Protein AF-A0A1J5VM00-F1 (afdb_monomer)

Radius of gyration: 18.67 Å; Cα contacts (8 Å, |Δi|>4): 147; chains: 1; bounding box: 53×32×58 Å

pLDDT: mean 86.38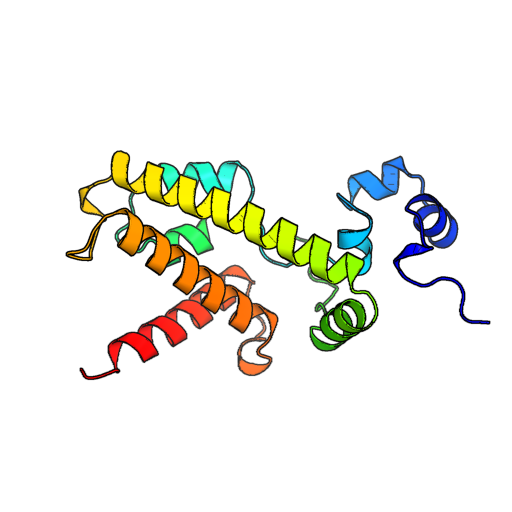, std 12.73, range [35.69, 98.69]

Solvent-accessible surface area (backbone atoms only — not comparable to full-atom values): 10510 Å² total; per-residue (Å²): 130,90,79,62,58,77,89,69,58,48,67,66,56,51,24,62,76,68,76,46,52,70,68,58,49,59,72,78,33,97,43,68,66,44,66,73,61,46,76,64,54,65,41,79,51,73,65,21,42,52,45,42,24,68,59,85,51,91,44,62,66,58,47,52,55,68,36,36,45,75,47,89,70,68,93,56,78,62,51,49,67,58,49,50,49,53,34,69,79,28,62,68,61,38,50,52,52,52,49,53,53,50,52,54,51,51,52,50,46,52,18,49,53,43,18,42,72,74,38,63,81,50,66,85,69,102,62,58,68,73,56,54,45,50,49,52,52,51,52,48,50,52,25,52,52,47,58,64,68,35,74,93,62,72,62,104,57,59,61,61,60,41,43,52,52,40,41,51,51,56,52,51,54,62,69,69,61,83,131

Mean predicted aligned error: 6.81 Å

Secondary structure (DSSP, 8-state):
-----GGG--HHHHHHHTT--HHHHHHH-S-HHHHHH---SEE--HHHHHHHHHS--S-HHHHHHHHSEE-S--S----HHHHHHHHHH-HHHHHHHHHHHHHHHHHHHHHHHHHHHH-GGG--SSS-HHHHHHHHHHHHHHHHHHHHH-GGG--SS-HHHHHHHHHHHHHHHHHH---

Sequence (179 aa):
MARDGYDDVTVEDICQGAEISRRTFFNYMDSKDEAVLGPFPLEFTSESFDRIATEQSANMLALVIDAMEESPATDGANDACRIQQLMQDNPSLANAMLARKRDTLRHLEQAVREHFKNHPGDRCLDVAEEAEVRIIVELFRTTLVLFARSPHFQEEEPPKAQARRVAAVVTKYAKELQW

Structure (mmCIF, N/CA/C/O backbone):
data_AF-A0A1J5VM00-F1
#
_entry.id   AF-A0A1J5VM00-F1
#
loop_
_atom_site.group_PDB
_atom_site.id
_atom_site.type_symbol
_atom_site.label_atom_id
_atom_site.label_alt_id
_atom_site.label_comp_id
_atom_site.label_asym_id
_atom_site.label_entity_id
_atom_site.label_seq_id
_atom_site.pdbx_PDB_ins_code
_atom_site.Cartn_x
_atom_site.Cartn_y
_atom_site.Cartn_z
_atom_site.occupancy
_atom_site.B_iso_or_equiv
_atom_site.auth_seq_id
_atom_site.auth_comp_id
_atom_site.auth_asym_id
_atom_site.auth_atom_id
_atom_site.pdbx_PDB_model_num
ATOM 1 N N . MET A 1 1 ? 10.407 -12.626 -36.820 1.00 35.69 1 MET A N 1
ATOM 2 C CA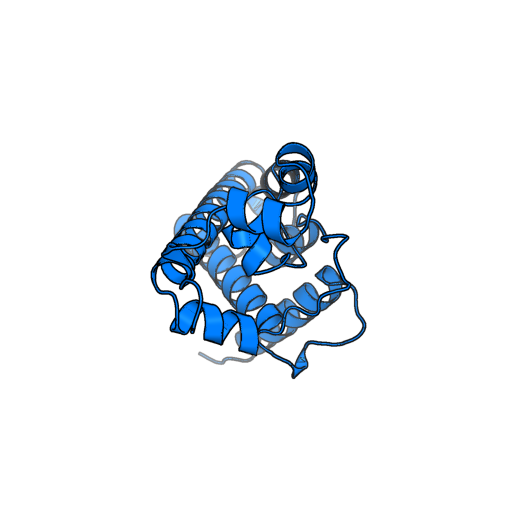 . MET A 1 1 ? 10.881 -13.632 -35.850 1.00 35.69 1 MET A CA 1
ATOM 3 C C . MET A 1 1 ? 10.694 -13.005 -34.486 1.00 35.69 1 MET A C 1
ATOM 5 O O . MET A 1 1 ? 11.317 -11.979 -34.245 1.00 35.69 1 MET A O 1
ATOM 9 N N . ALA A 1 2 ? 9.741 -13.504 -33.696 1.00 46.75 2 ALA A N 1
ATOM 10 C CA . ALA A 1 2 ? 9.524 -13.037 -32.331 1.00 46.75 2 ALA A CA 1
ATOM 11 C C . ALA A 1 2 ? 10.791 -13.373 -31.540 1.00 46.75 2 ALA A C 1
ATOM 13 O O . ALA A 1 2 ? 11.098 -14.549 -31.367 1.00 46.75 2 ALA A O 1
ATOM 14 N N . ARG A 1 3 ? 11.587 -12.353 -31.218 1.00 44.53 3 ARG A N 1
ATOM 15 C CA . ARG A 1 3 ? 12.746 -12.517 -30.350 1.00 44.53 3 ARG A CA 1
ATOM 16 C C . ARG A 1 3 ? 12.231 -12.462 -28.919 1.00 44.53 3 ARG A C 1
ATOM 18 O O . ARG A 1 3 ? 11.791 -11.405 -28.484 1.00 44.53 3 ARG A O 1
ATOM 25 N N . ASP A 1 4 ? 12.249 -13.648 -28.316 1.00 51.03 4 ASP A N 1
ATOM 26 C CA . ASP A 1 4 ? 12.479 -13.924 -26.901 1.00 51.03 4 ASP A CA 1
ATOM 27 C C . ASP A 1 4 ? 11.327 -13.521 -25.966 1.00 51.03 4 ASP A C 1
ATOM 29 O O . ASP A 1 4 ? 11.052 -12.347 -25.719 1.00 51.03 4 ASP A O 1
ATOM 33 N N . GLY A 1 5 ? 10.607 -14.533 -25.462 1.00 60.06 5 GLY A N 1
ATOM 34 C CA . GLY A 1 5 ? 9.596 -14.339 -24.419 1.00 60.06 5 GLY A CA 1
ATOM 35 C C . GLY A 1 5 ? 10.239 -13.773 -23.152 1.00 60.06 5 GLY A C 1
ATOM 36 O O . GLY A 1 5 ? 11.461 -13.788 -23.020 1.00 60.06 5 GLY A O 1
ATOM 37 N N . TYR A 1 6 ? 9.441 -13.284 -22.196 1.00 70.81 6 TYR A N 1
ATOM 38 C CA . TYR A 1 6 ? 9.976 -12.671 -20.973 1.00 70.81 6 TYR A CA 1
ATOM 39 C C . TYR A 1 6 ? 11.072 -13.517 -20.320 1.00 70.81 6 TYR A C 1
ATOM 41 O O . TYR A 1 6 ? 12.075 -12.963 -19.891 1.00 70.81 6 TYR A O 1
ATOM 49 N N . ASP A 1 7 ? 10.914 -14.839 -20.277 1.00 75.62 7 ASP A N 1
ATOM 50 C CA . ASP A 1 7 ? 11.871 -15.757 -19.652 1.00 75.62 7 ASP A CA 1
ATOM 51 C C . ASP A 1 7 ? 13.234 -15.824 -20.361 1.00 75.62 7 ASP A C 1
ATOM 53 O O . ASP A 1 7 ? 14.241 -16.083 -19.704 1.00 75.62 7 ASP A O 1
ATOM 57 N N . ASP A 1 8 ? 13.286 -15.517 -21.657 1.00 74.12 8 ASP A N 1
ATOM 58 C CA . ASP A 1 8 ? 14.492 -15.608 -22.485 1.00 74.12 8 ASP A CA 1
ATOM 59 C C . ASP A 1 8 ? 15.319 -14.307 -22.491 1.00 74.12 8 ASP A C 1
ATOM 61 O O . ASP A 1 8 ? 16.470 -14.306 -22.919 1.00 74.12 8 ASP A O 1
ATOM 65 N N . VAL A 1 9 ? 14.762 -13.196 -21.991 1.00 77.31 9 VAL A N 1
ATOM 66 C CA . VAL A 1 9 ? 15.447 -11.893 -21.919 1.00 77.31 9 VAL A CA 1
ATOM 67 C C . VAL A 1 9 ? 16.272 -11.788 -20.633 1.00 77.31 9 VAL A C 1
ATOM 69 O O . VAL A 1 9 ? 15.750 -11.982 -19.541 1.00 77.31 9 VAL A O 1
ATOM 72 N N . THR A 1 10 ? 17.544 -11.412 -20.695 1.00 84.94 10 THR A N 1
ATOM 73 C CA . THR A 1 10 ? 18.379 -11.161 -19.502 1.00 84.94 10 THR A CA 1
ATOM 74 C C . THR A 1 10 ? 18.562 -9.665 -19.216 1.00 84.94 10 THR A C 1
ATOM 76 O O . THR A 1 10 ? 18.236 -8.811 -20.041 1.00 84.94 10 THR A O 1
ATOM 79 N N . VAL A 1 11 ? 19.086 -9.311 -18.031 1.00 85.00 11 VAL A N 1
ATOM 80 C CA . VAL A 1 11 ? 19.464 -7.912 -17.728 1.00 85.00 11 VAL A CA 1
ATOM 81 C C . VAL A 1 11 ? 20.537 -7.434 -18.709 1.00 85.00 11 VAL A C 1
ATOM 83 O O . VAL A 1 11 ? 20.557 -6.271 -19.099 1.00 85.00 11 VAL A O 1
ATOM 86 N N . GLU A 1 12 ? 21.418 -8.335 -19.129 1.00 85.12 12 GLU A N 1
ATOM 87 C CA . GLU A 1 12 ? 22.460 -8.108 -20.118 1.00 85.12 12 GLU A CA 1
ATOM 88 C C . GLU A 1 12 ? 21.883 -7.777 -21.493 1.00 85.12 12 GLU A C 1
ATOM 90 O O . GLU A 1 12 ? 22.333 -6.805 -22.099 1.00 85.12 12 GLU A O 1
ATOM 95 N N . ASP A 1 13 ? 20.856 -8.504 -21.939 1.00 85.81 13 ASP A N 1
ATOM 96 C CA . ASP A 1 13 ? 20.166 -8.223 -23.205 1.00 85.81 13 ASP A CA 1
ATOM 97 C C . ASP A 1 13 ? 19.470 -6.858 -23.167 1.00 85.81 13 ASP A C 1
ATOM 99 O O . ASP A 1 13 ? 19.538 -6.095 -24.132 1.00 85.81 13 ASP A O 1
ATOM 103 N N . ILE A 1 14 ? 18.865 -6.502 -22.025 1.00 84.25 14 ILE A N 1
ATOM 104 C CA . ILE A 1 14 ? 18.265 -5.176 -21.809 1.00 84.25 14 ILE A CA 1
ATOM 105 C C . ILE A 1 14 ? 19.340 -4.085 -21.865 1.00 84.25 14 ILE A C 1
ATOM 107 O O . ILE A 1 14 ? 19.173 -3.090 -22.568 1.00 84.25 14 ILE A O 1
ATOM 111 N N . CYS A 1 15 ? 20.459 -4.271 -21.161 1.00 87.44 15 CYS A N 1
ATOM 112 C CA . CYS A 1 15 ? 21.577 -3.326 -21.165 1.00 87.44 15 CYS A CA 1
ATOM 113 C C . CYS A 1 15 ? 22.161 -3.144 -22.572 1.00 87.44 15 CYS A C 1
ATOM 115 O O . CYS A 1 15 ? 22.455 -2.018 -22.969 1.00 87.44 15 CYS A O 1
ATOM 117 N N . GLN A 1 16 ? 22.303 -4.235 -23.330 1.00 87.62 16 GLN A N 1
ATOM 118 C CA . GLN A 1 16 ? 22.794 -4.206 -24.705 1.00 87.62 16 GLN A CA 1
ATOM 119 C C . GLN A 1 16 ? 21.816 -3.484 -25.636 1.00 87.62 16 GLN A C 1
ATOM 121 O O . GLN A 1 16 ? 22.248 -2.661 -26.438 1.00 87.62 16 GLN A O 1
ATOM 126 N N . GLY A 1 17 ? 20.514 -3.761 -25.521 1.00 85.75 17 GLY A N 1
ATOM 127 C CA . GLY A 1 17 ? 19.479 -3.107 -26.321 1.00 85.75 17 GLY A CA 1
ATOM 128 C C . GLY A 1 17 ? 19.307 -1.617 -26.011 1.00 85.75 17 GLY A C 1
ATOM 129 O O . GLY A 1 17 ? 18.948 -0.853 -26.902 1.00 85.75 17 GLY A O 1
ATOM 130 N N . ALA A 1 18 ? 19.584 -1.203 -24.771 1.00 84.69 18 ALA A N 1
ATOM 131 C CA . ALA A 1 18 ? 19.504 0.187 -24.321 1.00 84.69 18 ALA A CA 1
ATOM 132 C C . ALA A 1 18 ? 20.850 0.941 -24.366 1.00 84.69 18 ALA A C 1
ATOM 134 O O . ALA A 1 18 ? 20.896 2.108 -23.987 1.00 84.69 18 ALA A O 1
ATOM 135 N N . GLU A 1 19 ? 21.937 0.291 -24.796 1.00 89.81 19 GLU A N 1
ATOM 136 C CA . GLU A 1 19 ? 23.300 0.851 -24.828 1.00 89.81 19 GLU A CA 1
ATOM 137 C C . GLU A 1 19 ? 23.776 1.432 -23.475 1.00 89.81 19 GLU A C 1
ATOM 139 O O . GLU A 1 19 ? 24.534 2.403 -23.417 1.00 89.81 19 GLU A O 1
ATOM 144 N N . ILE A 1 20 ? 23.366 0.817 -22.359 1.00 90.50 20 ILE A N 1
ATOM 145 C CA . ILE A 1 20 ? 23.756 1.222 -20.998 1.00 90.50 20 ILE A CA 1
ATOM 146 C C . ILE A 1 20 ? 24.611 0.162 -20.305 1.00 90.50 20 ILE A C 1
ATOM 148 O O . ILE A 1 20 ? 24.564 -1.028 -20.608 1.00 90.50 20 ILE A O 1
ATOM 152 N N . SER A 1 21 ? 25.398 0.586 -19.313 1.00 91.44 21 SER A N 1
ATOM 153 C CA . SER A 1 21 ? 26.130 -0.359 -18.468 1.00 91.44 21 SER A CA 1
ATOM 154 C C . SER A 1 21 ? 25.200 -1.046 -17.463 1.00 91.44 21 SER A C 1
ATOM 156 O O . SER A 1 21 ? 24.218 -0.458 -17.012 1.00 91.44 21 SER A O 1
ATOM 158 N N . ARG A 1 22 ? 25.573 -2.245 -17.000 1.00 89.88 22 ARG A N 1
ATOM 159 C CA . ARG A 1 22 ? 24.866 -2.933 -15.904 1.00 89.88 22 ARG A CA 1
ATOM 160 C C . ARG A 1 22 ? 24.815 -2.097 -14.619 1.00 89.88 22 ARG A C 1
ATOM 162 O O . ARG A 1 22 ? 23.812 -2.105 -13.918 1.00 89.88 22 ARG A O 1
ATOM 169 N N . ARG A 1 23 ? 25.884 -1.347 -14.322 1.00 89.44 23 ARG A N 1
ATOM 170 C CA . ARG A 1 23 ? 25.906 -0.400 -13.195 1.00 89.44 23 ARG A CA 1
ATOM 171 C C . ARG A 1 23 ? 24.856 0.692 -13.387 1.00 89.44 23 ARG A C 1
ATOM 173 O O . ARG A 1 23 ? 24.169 1.029 -12.439 1.00 89.44 23 ARG A O 1
ATOM 180 N N . THR A 1 24 ? 24.730 1.224 -14.601 1.00 87.88 24 THR A N 1
ATOM 181 C CA . THR A 1 24 ? 23.711 2.223 -14.940 1.00 87.88 24 THR A CA 1
ATOM 182 C C . THR A 1 24 ? 22.314 1.638 -14.781 1.00 87.88 24 THR A C 1
ATOM 184 O O . THR A 1 24 ? 21.488 2.280 -14.155 1.00 87.88 24 THR A O 1
ATOM 187 N N . PHE A 1 25 ? 22.065 0.418 -15.263 1.00 86.12 25 PHE A N 1
ATOM 188 C CA . PHE A 1 25 ? 20.780 -0.261 -15.080 1.00 86.12 25 PHE A CA 1
ATOM 189 C C . PHE A 1 25 ? 20.387 -0.344 -13.597 1.00 86.12 25 PHE A C 1
ATOM 191 O O . PHE A 1 25 ? 19.340 0.171 -13.216 1.00 86.12 25 PHE A O 1
ATOM 198 N N . PHE A 1 26 ? 21.267 -0.881 -12.745 1.00 83.88 26 PHE A N 1
ATOM 199 C CA . PHE A 1 26 ? 20.991 -1.023 -11.309 1.00 83.88 26 PHE A CA 1
ATOM 200 C C . PHE A 1 26 ? 21.000 0.290 -10.515 1.00 83.88 26 PHE A C 1
ATOM 202 O O . PHE A 1 26 ? 20.609 0.298 -9.356 1.00 83.88 26 PHE A O 1
ATOM 209 N N . ASN A 1 27 ? 21.433 1.406 -11.109 1.00 82.19 27 ASN A N 1
ATOM 210 C CA . ASN A 1 27 ? 21.257 2.717 -10.483 1.00 82.19 27 ASN A CA 1
ATOM 211 C C . ASN A 1 27 ? 19.810 3.227 -10.594 1.00 82.19 27 ASN A C 1
ATOM 213 O O . ASN A 1 27 ? 19.458 4.152 -9.869 1.00 82.19 27 ASN A O 1
ATOM 217 N N . TYR A 1 28 ? 19.015 2.688 -11.526 1.00 74.44 28 TYR A N 1
ATOM 218 C CA . TYR A 1 28 ? 17.648 3.145 -11.799 1.00 74.44 28 TYR A CA 1
ATOM 219 C C . TYR A 1 28 ? 16.584 2.066 -11.585 1.00 74.44 28 TYR A C 1
ATOM 221 O O . TYR A 1 28 ? 15.426 2.419 -11.409 1.00 74.44 28 TYR A O 1
ATOM 229 N N . MET A 1 29 ? 16.956 0.785 -11.646 1.00 77.69 29 MET A N 1
ATOM 230 C CA . MET A 1 29 ? 16.038 -0.352 -11.547 1.00 77.69 29 MET A CA 1
ATOM 231 C C . MET A 1 29 ? 16.599 -1.386 -10.568 1.00 77.69 29 MET A C 1
ATOM 233 O O . MET A 1 29 ? 17.751 -1.799 -10.710 1.00 77.69 29 MET A O 1
ATOM 237 N N . ASP A 1 30 ? 15.783 -1.890 -9.646 1.00 74.06 30 ASP A N 1
ATOM 238 C CA . ASP A 1 30 ? 16.190 -2.944 -8.709 1.00 74.06 30 ASP A CA 1
ATOM 239 C C . ASP A 1 30 ? 16.211 -4.325 -9.373 1.00 74.06 30 ASP A C 1
ATOM 241 O O . ASP A 1 30 ? 16.889 -5.252 -8.920 1.00 74.06 30 ASP A O 1
ATOM 245 N N . SER A 1 31 ? 15.445 -4.502 -10.454 1.00 81.38 31 SER A N 1
ATOM 246 C CA . SER A 1 31 ? 15.289 -5.797 -11.115 1.00 81.38 31 SER A CA 1
ATOM 247 C C . SER A 1 31 ? 14.886 -5.689 -12.585 1.00 81.38 31 SER A C 1
ATOM 249 O O . SER A 1 31 ? 14.374 -4.674 -13.055 1.00 81.38 31 SER A O 1
ATOM 251 N N . LYS A 1 32 ? 15.068 -6.796 -13.315 1.00 81.88 32 LYS A N 1
ATOM 252 C CA . LYS A 1 32 ? 14.498 -6.986 -14.655 1.00 81.88 32 LYS A CA 1
ATOM 253 C C . LYS A 1 32 ? 12.972 -6.848 -14.641 1.00 81.88 32 LYS A C 1
ATOM 255 O O . LYS A 1 32 ? 12.415 -6.202 -15.521 1.00 81.88 32 LYS A O 1
ATOM 260 N N . ASP A 1 33 ? 12.316 -7.441 -13.646 1.00 81.62 33 ASP A N 1
ATOM 261 C CA . ASP A 1 33 ? 10.865 -7.398 -13.469 1.00 81.62 33 ASP A CA 1
ATOM 262 C C . ASP A 1 33 ? 10.373 -5.948 -13.406 1.00 81.62 33 ASP A C 1
ATOM 264 O O . ASP A 1 33 ? 9.445 -5.577 -14.120 1.00 81.62 33 ASP A O 1
ATOM 268 N N . GLU A 1 34 ? 11.033 -5.111 -12.605 1.00 75.31 34 GLU A N 1
ATOM 269 C CA . GLU A 1 34 ? 10.734 -3.681 -12.501 1.00 75.31 34 GLU A CA 1
ATOM 270 C C . GLU A 1 34 ? 10.970 -2.935 -13.814 1.00 75.31 34 GLU A C 1
ATOM 272 O O . GLU A 1 34 ? 10.116 -2.158 -14.229 1.00 75.31 34 GLU A O 1
ATOM 277 N N . ALA A 1 35 ? 12.064 -3.221 -14.523 1.00 77.00 35 ALA A N 1
ATOM 278 C CA . ALA A 1 35 ? 12.319 -2.607 -15.825 1.00 77.00 35 ALA A CA 1
ATOM 279 C C . ALA A 1 35 ? 11.230 -2.942 -16.865 1.00 77.00 35 ALA A C 1
ATOM 281 O O . ALA A 1 35 ? 10.914 -2.120 -17.724 1.00 77.00 35 ALA A O 1
ATOM 282 N N . VAL A 1 36 ? 10.628 -4.135 -16.790 1.00 78.12 36 VAL A N 1
ATOM 283 C CA . VAL A 1 36 ? 9.539 -4.564 -17.688 1.00 78.12 36 VAL A CA 1
ATOM 284 C C . VAL A 1 36 ? 8.192 -3.971 -17.267 1.00 78.12 36 VAL A C 1
ATOM 286 O O . VAL A 1 36 ? 7.418 -3.486 -18.104 1.00 78.12 36 VAL A O 1
ATOM 289 N N . LEU A 1 37 ? 7.907 -4.023 -15.968 1.00 75.69 37 LEU A N 1
ATOM 290 C CA . LEU A 1 37 ? 6.643 -3.591 -15.381 1.00 75.69 37 LEU A CA 1
ATOM 291 C C . LEU A 1 37 ? 6.545 -2.076 -15.236 1.00 75.69 37 LEU A C 1
ATOM 293 O O . LEU A 1 37 ? 5.435 -1.578 -15.107 1.00 75.69 37 LEU A O 1
ATOM 297 N N . GLY A 1 38 ? 7.665 -1.362 -15.271 1.00 71.88 38 GLY A N 1
ATOM 298 C CA . GLY A 1 38 ? 7.742 0.050 -14.932 1.00 71.88 38 GLY A CA 1
ATOM 299 C C . GLY A 1 38 ? 7.600 0.304 -13.425 1.00 71.88 38 GLY A C 1
ATOM 300 O O . GLY A 1 38 ? 7.176 -0.579 -12.668 1.00 71.88 38 GLY A O 1
ATOM 301 N N . PRO A 1 39 ? 7.924 1.528 -12.981 1.00 70.75 39 PRO A N 1
ATOM 302 C CA . PRO A 1 39 ? 7.783 1.921 -11.589 1.00 70.75 39 PRO A CA 1
ATOM 303 C C . PRO A 1 39 ? 6.307 1.890 -11.174 1.00 70.75 39 PRO A C 1
ATOM 305 O O . PRO A 1 39 ? 5.398 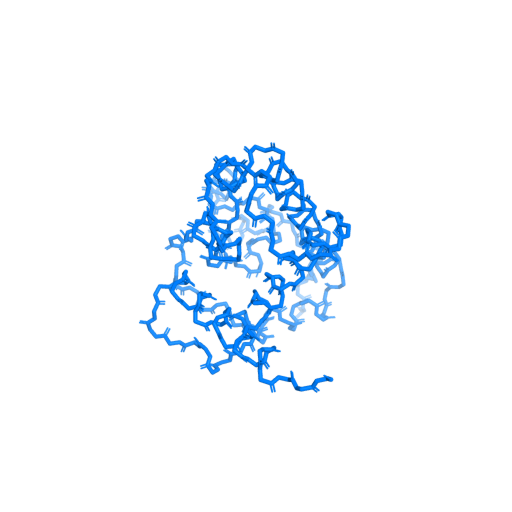2.231 -11.941 1.00 70.75 39 PRO A O 1
ATOM 308 N N . PHE A 1 40 ? 6.057 1.471 -9.936 1.00 78.69 40 PHE A N 1
ATOM 309 C CA . PHE A 1 40 ? 4.764 1.682 -9.299 1.00 78.69 40 PHE A CA 1
ATOM 310 C C . PHE A 1 40 ? 4.824 3.035 -8.569 1.00 78.69 40 PHE A C 1
ATOM 312 O O . PHE A 1 40 ? 5.819 3.309 -7.904 1.00 78.69 40 PHE A O 1
ATOM 319 N N . PRO A 1 41 ? 3.805 3.904 -8.684 1.00 82.38 41 PRO A N 1
ATOM 320 C CA . PRO A 1 41 ? 3.912 5.296 -8.239 1.00 82.38 41 PRO A CA 1
ATOM 321 C C . PRO A 1 41 ? 3.967 5.469 -6.713 1.00 82.38 41 PRO A C 1
ATOM 323 O O . PRO A 1 41 ? 4.219 6.576 -6.248 1.00 82.38 41 PRO A O 1
ATOM 326 N N . LEU A 1 42 ? 3.718 4.404 -5.943 1.00 88.38 42 LEU A N 1
ATOM 327 C CA . LEU A 1 42 ? 3.741 4.408 -4.483 1.00 88.38 42 LEU A CA 1
ATOM 328 C C . LEU A 1 42 ? 4.493 3.196 -3.943 1.00 88.38 42 LEU A C 1
ATOM 330 O O . LEU A 1 42 ? 4.069 2.068 -4.171 1.00 88.38 42 LEU A O 1
ATOM 334 N N . GLU A 1 43 ? 5.530 3.387 -3.145 1.00 89.44 43 GLU A N 1
ATOM 335 C CA . GLU A 1 43 ? 6.315 2.277 -2.601 1.00 89.44 43 GLU A CA 1
ATOM 336 C C . GLU A 1 43 ? 6.437 2.313 -1.080 1.00 89.44 43 GLU A C 1
ATOM 338 O O . GLU A 1 43 ? 6.238 3.344 -0.447 1.00 89.44 43 GLU A O 1
ATOM 343 N N . PHE A 1 44 ? 6.737 1.160 -0.482 1.00 93.19 44 PHE A N 1
ATOM 344 C CA . PHE A 1 44 ? 7.142 1.102 0.919 1.00 93.19 44 PHE A CA 1
ATOM 345 C C . PHE A 1 44 ? 8.658 1.031 0.995 1.00 93.19 44 PHE A C 1
ATOM 347 O O . PHE A 1 44 ? 9.263 0.123 0.423 1.00 93.19 44 PHE A O 1
ATOM 354 N N . THR A 1 45 ? 9.243 1.933 1.770 1.00 93.62 45 THR A N 1
ATOM 355 C CA . THR A 1 45 ? 10.638 1.860 2.196 1.00 93.62 45 THR A CA 1
ATOM 356 C C . THR A 1 45 ? 10.718 1.254 3.600 1.00 93.62 45 THR A C 1
ATOM 358 O O . THR A 1 45 ? 9.700 1.006 4.253 1.00 93.62 45 THR A O 1
ATOM 361 N N . SER A 1 46 ? 11.931 1.009 4.101 1.00 94.06 46 SER A N 1
ATOM 362 C CA . SER A 1 46 ? 12.115 0.649 5.513 1.00 94.06 46 SER A CA 1
ATOM 363 C C . SER A 1 46 ? 11.572 1.736 6.445 1.00 94.06 46 SER A C 1
ATOM 365 O O . SER A 1 46 ? 10.879 1.421 7.407 1.00 94.06 46 SER A O 1
ATOM 367 N N . GLU A 1 47 ? 11.801 3.008 6.103 1.00 96.81 47 GLU A N 1
ATOM 368 C CA . GLU A 1 47 ? 11.292 4.154 6.860 1.00 96.81 47 GLU A CA 1
ATOM 369 C C . GLU A 1 47 ? 9.759 4.193 6.853 1.00 96.81 47 GLU A C 1
ATOM 371 O O . GLU A 1 47 ? 9.153 4.469 7.886 1.00 96.81 47 GLU A O 1
ATOM 376 N N . SER A 1 48 ? 9.113 3.827 5.740 1.00 97.50 48 SER A N 1
ATOM 377 C CA . SER A 1 48 ? 7.653 3.702 5.692 1.00 97.50 48 SER A CA 1
ATOM 378 C C . SER A 1 48 ? 7.126 2.733 6.755 1.00 97.50 48 SER A C 1
ATOM 380 O O . SER A 1 48 ? 6.168 3.047 7.461 1.00 97.50 48 SER A O 1
ATOM 382 N N . PHE A 1 49 ? 7.742 1.554 6.894 1.00 98.38 49 PHE A N 1
ATOM 383 C CA . PHE A 1 49 ? 7.318 0.565 7.890 1.00 98.38 49 PHE A CA 1
ATOM 384 C C . PHE A 1 49 ? 7.618 1.010 9.323 1.00 98.38 49 PHE A C 1
ATOM 386 O O . PHE A 1 49 ? 6.776 0.809 10.201 1.00 98.38 49 PHE A O 1
ATOM 393 N N . ASP A 1 50 ? 8.764 1.650 9.553 1.00 98.31 50 ASP A N 1
ATOM 394 C CA . ASP A 1 50 ? 9.130 2.185 10.866 1.00 98.31 50 ASP A CA 1
ATOM 395 C C . ASP A 1 50 ? 8.147 3.274 11.316 1.00 98.31 50 ASP A C 1
ATOM 397 O O . ASP A 1 50 ? 7.683 3.265 12.460 1.00 98.31 50 ASP A O 1
ATOM 401 N N . ARG A 1 51 ? 7.755 4.172 10.405 1.00 98.38 51 ARG A N 1
ATOM 402 C CA . ARG A 1 51 ? 6.736 5.198 10.664 1.00 98.38 51 ARG A CA 1
ATOM 403 C C . ARG A 1 51 ? 5.390 4.576 11.015 1.00 98.38 51 ARG A C 1
ATOM 405 O O . ARG A 1 51 ? 4.802 4.942 12.028 1.00 98.38 51 ARG A O 1
ATOM 412 N N . ILE A 1 52 ? 4.938 3.576 10.254 1.00 98.69 52 ILE A N 1
ATOM 413 C CA . ILE A 1 52 ? 3.689 2.852 10.551 1.00 98.69 52 ILE A CA 1
ATOM 414 C C . ILE A 1 52 ? 3.733 2.232 11.951 1.00 98.69 52 ILE A C 1
ATOM 416 O O . ILE A 1 52 ? 2.759 2.338 12.691 1.00 98.69 52 ILE A O 1
ATOM 420 N N . ALA A 1 53 ? 4.856 1.618 12.325 1.00 98.56 53 ALA A N 1
ATOM 421 C CA . ALA A 1 53 ? 5.023 0.948 13.611 1.00 98.56 53 ALA A CA 1
ATOM 422 C C . ALA A 1 53 ? 5.093 1.901 14.819 1.00 98.56 53 ALA A C 1
ATOM 424 O O . ALA A 1 53 ? 4.858 1.465 15.947 1.00 98.56 53 ALA A O 1
ATOM 425 N N . THR A 1 54 ? 5.452 3.172 14.623 1.00 98.25 54 THR A N 1
ATOM 426 C CA . THR A 1 54 ? 5.829 4.075 15.728 1.00 98.25 54 THR A CA 1
ATOM 427 C C . THR A 1 54 ? 4.985 5.339 15.836 1.00 98.25 54 THR A C 1
ATOM 429 O O . THR A 1 54 ? 4.853 5.866 16.940 1.00 98.25 54 THR A O 1
ATOM 432 N N . GLU A 1 55 ? 4.385 5.827 14.752 1.00 98.38 55 GLU A N 1
ATOM 433 C CA . GLU A 1 55 ? 3.519 7.008 14.779 1.00 98.38 55 GLU A CA 1
ATOM 434 C C . GLU A 1 55 ? 2.124 6.640 15.298 1.00 98.38 55 GLU A C 1
ATOM 436 O O . GLU A 1 55 ? 1.520 5.679 14.829 1.00 98.38 55 GLU A O 1
ATOM 441 N N . GLN A 1 56 ? 1.599 7.418 16.248 1.00 97.12 56 GLN A N 1
ATOM 442 C CA . GLN A 1 56 ? 0.233 7.255 16.750 1.00 97.12 56 GLN A CA 1
ATOM 443 C C . GLN A 1 56 ? -0.784 7.714 15.692 1.00 97.12 56 GLN A C 1
ATOM 445 O O . GLN A 1 56 ? -0.611 8.776 15.088 1.00 97.12 56 GLN A O 1
ATOM 450 N N . SER A 1 57 ? -1.869 6.966 15.484 1.00 96.12 57 SER A N 1
ATOM 451 C CA . SER A 1 57 ? -2.922 7.333 14.537 1.00 96.12 57 SER A CA 1
ATOM 452 C C . SER A 1 57 ? -4.278 6.712 14.867 1.00 96.12 57 SER A C 1
ATOM 454 O O . SER A 1 57 ? -4.451 5.501 14.896 1.00 96.12 57 SER A O 1
ATOM 456 N N . ALA A 1 58 ? -5.312 7.554 14.920 1.00 92.00 58 ALA A N 1
ATOM 457 C CA . ALA A 1 58 ? -6.705 7.098 14.974 1.00 92.00 58 ALA A CA 1
ATOM 458 C C . ALA A 1 58 ? -7.223 6.529 13.631 1.00 92.00 58 ALA A C 1
ATOM 460 O O . ALA A 1 58 ? -8.374 6.102 13.534 1.00 92.00 58 ALA A O 1
ATOM 461 N N . ASN A 1 59 ? -6.420 6.576 12.563 1.00 95.81 59 ASN A N 1
ATOM 462 C CA . ASN A 1 59 ? -6.767 6.047 11.248 1.00 95.81 59 ASN A CA 1
ATOM 463 C C . ASN A 1 59 ? -5.561 5.335 10.631 1.00 95.81 59 ASN A C 1
ATOM 465 O O . ASN A 1 59 ? -4.747 5.937 9.924 1.00 95.81 59 ASN A O 1
ATOM 469 N N . MET A 1 60 ? -5.485 4.027 10.869 1.00 97.31 60 MET A N 1
ATOM 470 C CA . MET A 1 60 ? -4.390 3.196 10.372 1.00 97.31 60 MET A CA 1
ATOM 471 C C . MET A 1 60 ? -4.284 3.183 8.852 1.00 97.31 60 MET A C 1
ATOM 473 O O . MET A 1 60 ? -3.181 3.196 8.320 1.00 97.31 60 MET A O 1
ATOM 477 N N . LEU A 1 61 ? -5.405 3.211 8.127 1.00 96.50 61 LEU A N 1
ATOM 478 C CA . LEU A 1 61 ? -5.362 3.210 6.666 1.00 96.50 61 LEU A CA 1
ATOM 479 C C . LEU A 1 61 ? -4.755 4.510 6.116 1.00 96.50 61 LEU A C 1
ATOM 481 O O . LEU A 1 61 ? -3.983 4.461 5.162 1.00 96.50 61 LEU A O 1
ATOM 485 N N . ALA A 1 62 ? -5.069 5.655 6.732 1.00 97.00 62 ALA A N 1
ATOM 486 C CA . ALA A 1 62 ? -4.443 6.927 6.381 1.00 97.00 62 ALA A CA 1
ATOM 487 C C . ALA A 1 62 ? -2.944 6.917 6.710 1.00 97.00 62 ALA A C 1
ATOM 489 O O . ALA A 1 62 ? -2.146 7.222 5.834 1.00 97.00 62 ALA A O 1
ATOM 490 N N . LEU A 1 63 ? -2.557 6.478 7.916 1.00 98.19 63 LEU A N 1
ATOM 491 C CA . LEU A 1 63 ? -1.144 6.376 8.306 1.00 98.19 63 LEU A CA 1
ATOM 492 C C . LEU A 1 63 ? -0.338 5.527 7.312 1.00 98.19 63 LEU A C 1
ATOM 494 O O . LEU A 1 63 ? 0.727 5.940 6.864 1.00 98.19 63 LEU A O 1
ATOM 498 N N . VAL A 1 64 ? -0.873 4.368 6.920 1.00 98.19 64 VAL A N 1
ATOM 499 C CA . VAL A 1 64 ? -0.215 3.468 5.965 1.00 98.19 64 VAL A CA 1
ATOM 500 C C . VAL A 1 64 ? 0.004 4.144 4.611 1.00 98.19 64 VAL A C 1
ATOM 502 O O . VAL A 1 64 ? 1.102 4.045 4.075 1.00 98.19 64 VAL A O 1
ATOM 505 N N . ILE A 1 65 ? -0.999 4.840 4.063 1.00 96.94 65 ILE A N 1
ATOM 506 C CA . ILE A 1 65 ? -0.875 5.553 2.775 1.00 96.94 65 ILE A CA 1
ATOM 507 C C . ILE A 1 65 ? 0.127 6.711 2.881 1.00 96.94 65 ILE A C 1
ATOM 509 O O . ILE A 1 65 ? 0.914 6.946 1.965 1.00 96.94 65 ILE A O 1
ATOM 513 N N . ASP A 1 66 ? 0.115 7.426 4.001 1.00 96.75 66 ASP A N 1
ATOM 514 C CA . ASP A 1 66 ? 0.927 8.624 4.217 1.00 96.75 66 ASP A CA 1
ATOM 515 C C . ASP A 1 66 ? 2.413 8.299 4.379 1.00 96.75 66 ASP A C 1
ATOM 517 O O . ASP A 1 66 ? 3.275 9.092 3.975 1.00 96.75 66 ASP A O 1
ATOM 521 N N . ALA A 1 67 ? 2.690 7.127 4.950 1.00 97.38 67 ALA A N 1
ATOM 522 C CA . ALA A 1 67 ? 4.023 6.597 5.166 1.00 97.38 67 ALA A CA 1
ATOM 523 C C . ALA A 1 67 ? 4.682 6.033 3.897 1.00 97.38 67 ALA A C 1
ATOM 525 O O . ALA A 1 67 ? 5.904 5.918 3.879 1.00 97.38 67 ALA A O 1
ATOM 526 N N . MET A 1 68 ? 3.920 5.675 2.853 1.00 95.81 68 MET A N 1
ATOM 527 C CA . MET A 1 68 ? 4.488 5.258 1.557 1.00 95.81 68 MET A CA 1
ATOM 528 C C . MET A 1 68 ? 5.327 6.384 0.944 1.00 95.81 68 MET A C 1
ATOM 530 O O . MET A 1 68 ? 5.155 7.533 1.320 1.00 95.81 68 MET A O 1
ATOM 534 N N . GLU A 1 69 ? 6.174 6.107 -0.039 1.00 92.31 69 GLU A N 1
ATOM 535 C CA . GLU A 1 69 ? 6.907 7.126 -0.801 1.00 92.31 69 GLU A CA 1
ATOM 536 C C . GLU A 1 69 ? 6.381 7.238 -2.234 1.00 92.31 69 GLU A C 1
ATOM 538 O O . GLU A 1 69 ? 5.942 6.249 -2.821 1.00 92.31 69 GLU A O 1
ATOM 543 N N . GLU A 1 70 ? 6.368 8.459 -2.779 1.00 88.12 70 GLU A N 1
ATOM 544 C CA . GLU A 1 70 ? 5.981 8.699 -4.174 1.00 88.12 70 GLU A CA 1
ATOM 545 C C . GLU A 1 70 ? 7.195 8.515 -5.081 1.00 88.12 70 GLU A C 1
ATOM 547 O O . GLU A 1 70 ? 8.230 9.155 -4.887 1.00 88.12 70 GLU A O 1
ATOM 552 N N . SER A 1 71 ? 7.062 7.659 -6.095 1.00 76.50 71 SER A N 1
ATOM 553 C CA . SER A 1 71 ? 8.137 7.472 -7.066 1.00 76.50 71 SER A CA 1
ATOM 554 C C . SER A 1 71 ? 8.252 8.714 -7.964 1.00 76.50 71 SER A C 1
ATOM 556 O O . SER A 1 71 ? 7.246 9.141 -8.538 1.00 76.50 71 SER A O 1
ATOM 558 N N . PRO A 1 72 ? 9.458 9.285 -8.156 1.00 64.56 72 PRO A N 1
ATOM 559 C CA . PRO A 1 72 ? 9.664 10.445 -9.028 1.00 64.56 72 PRO A CA 1
ATOM 560 C C . PRO A 1 72 ? 9.488 10.115 -10.519 1.00 64.56 72 PRO A C 1
ATOM 562 O O . PRO A 1 72 ? 9.465 11.016 -11.355 1.00 64.56 72 PRO A O 1
ATOM 565 N N . ALA A 1 73 ? 9.387 8.832 -10.874 1.00 58.06 73 ALA A N 1
ATOM 566 C CA . ALA A 1 73 ? 9.223 8.376 -12.243 1.00 58.06 73 ALA A CA 1
ATOM 567 C C . ALA A 1 73 ? 7.737 8.390 -12.649 1.00 58.06 73 ALA A C 1
ATOM 569 O O . ALA A 1 73 ? 7.071 7.358 -12.696 1.00 58.06 73 ALA A O 1
ATOM 570 N N . THR A 1 74 ? 7.211 9.582 -12.934 1.00 51.16 74 THR A N 1
ATOM 571 C CA . THR A 1 74 ? 5.803 9.805 -13.309 1.00 51.16 74 THR A CA 1
ATOM 572 C C . THR A 1 74 ? 5.541 9.829 -14.820 1.00 51.16 74 THR A C 1
ATOM 574 O O . THR A 1 74 ? 4.383 9.842 -15.228 1.00 51.16 74 THR A O 1
ATOM 577 N N . ASP A 1 75 ? 6.574 9.754 -15.668 1.00 47.06 75 ASP A N 1
ATOM 578 C CA . ASP A 1 75 ? 6.423 9.873 -17.134 1.00 47.06 75 ASP A CA 1
ATOM 579 C C . ASP A 1 75 ? 5.916 8.605 -17.843 1.00 47.06 75 ASP A C 1
ATOM 581 O O . ASP A 1 75 ? 5.691 8.595 -19.053 1.00 47.06 75 ASP A O 1
ATOM 585 N N . GLY A 1 76 ? 5.680 7.527 -17.104 1.00 49.78 76 GLY A N 1
ATOM 586 C CA . GLY A 1 76 ? 5.031 6.335 -17.625 1.00 49.78 76 GLY A CA 1
ATOM 587 C C . GLY A 1 76 ? 3.758 6.088 -16.852 1.00 49.78 76 GLY A C 1
ATOM 588 O O . GLY A 1 76 ? 3.794 5.347 -15.873 1.00 49.78 76 GLY A O 1
ATOM 589 N N . ALA A 1 77 ? 2.633 6.665 -17.290 1.00 50.66 77 ALA A N 1
ATOM 590 C CA . ALA A 1 77 ? 1.328 6.129 -16.925 1.00 50.66 77 ALA A CA 1
ATOM 591 C C . ALA A 1 77 ? 1.381 4.642 -17.262 1.00 50.66 77 ALA A C 1
ATOM 593 O O . ALA A 1 77 ? 1.429 4.246 -18.429 1.00 50.66 77 ALA A O 1
ATOM 594 N N . ASN A 1 78 ? 1.529 3.835 -16.221 1.00 57.41 78 ASN A N 1
ATOM 595 C CA . ASN A 1 78 ? 1.773 2.428 -16.369 1.00 57.41 78 ASN A CA 1
ATOM 596 C C . ASN A 1 78 ? 0.466 1.879 -16.925 1.00 57.41 78 ASN A C 1
ATOM 598 O O . ASN A 1 78 ? -0.518 1.803 -16.190 1.00 57.41 78 ASN A O 1
ATOM 602 N N . ASP A 1 79 ? 0.408 1.654 -18.241 1.00 68.25 79 ASP A N 1
ATOM 603 C CA . ASP A 1 79 ? -0.820 1.223 -18.893 1.00 68.25 79 ASP A CA 1
ATOM 604 C C . ASP A 1 79 ? -1.208 -0.103 -18.242 1.00 68.25 79 ASP A C 1
ATOM 606 O O . ASP A 1 79 ? -0.596 -1.149 -18.477 1.00 68.25 79 ASP A O 1
ATOM 610 N N . ALA A 1 80 ? -2.182 -0.037 -17.336 1.00 69.81 80 ALA A N 1
ATOM 611 C CA . ALA A 1 80 ? -2.590 -1.171 -16.532 1.00 69.81 80 ALA A CA 1
ATOM 612 C C . ALA A 1 80 ? -3.065 -2.314 -17.439 1.00 69.81 80 ALA A C 1
ATOM 614 O O . ALA A 1 80 ? -2.920 -3.481 -17.070 1.00 69.81 80 ALA A O 1
ATOM 615 N N . CYS A 1 81 ? -3.557 -1.986 -18.643 1.00 72.62 81 CYS A N 1
ATOM 616 C CA . CYS A 1 81 ? -3.882 -2.953 -19.679 1.00 72.62 81 CYS A CA 1
ATOM 617 C C . CYS A 1 81 ? -2.618 -3.643 -20.210 1.00 72.62 81 CYS A C 1
ATOM 619 O O . CYS A 1 81 ? -2.563 -4.873 -20.211 1.00 72.62 81 CYS A O 1
ATOM 621 N N . ARG A 1 82 ? -1.571 -2.881 -20.555 1.00 80.38 82 ARG A N 1
ATOM 622 C CA . ARG A 1 82 ? -0.263 -3.417 -20.976 1.00 80.38 82 ARG A CA 1
ATOM 623 C C . ARG A 1 82 ? 0.355 -4.323 -19.911 1.00 80.38 82 ARG A C 1
ATOM 625 O O . ARG A 1 82 ? 0.775 -5.431 -20.226 1.00 80.38 82 ARG A O 1
ATOM 632 N N . ILE A 1 83 ? 0.395 -3.888 -18.648 1.00 79.81 83 ILE A N 1
ATOM 633 C CA . ILE A 1 83 ? 0.935 -4.706 -17.545 1.00 79.81 83 ILE A CA 1
ATOM 634 C C . ILE A 1 83 ? 0.116 -5.985 -17.374 1.00 79.81 83 ILE A C 1
ATOM 636 O O . ILE A 1 83 ? 0.675 -7.063 -17.182 1.00 79.81 83 ILE A O 1
ATOM 640 N N . GLN A 1 84 ? -1.213 -5.882 -17.445 1.00 79.19 84 GLN A N 1
ATOM 641 C CA . GLN A 1 84 ? -2.082 -7.045 -17.336 1.00 79.19 84 GLN A CA 1
ATOM 642 C C . 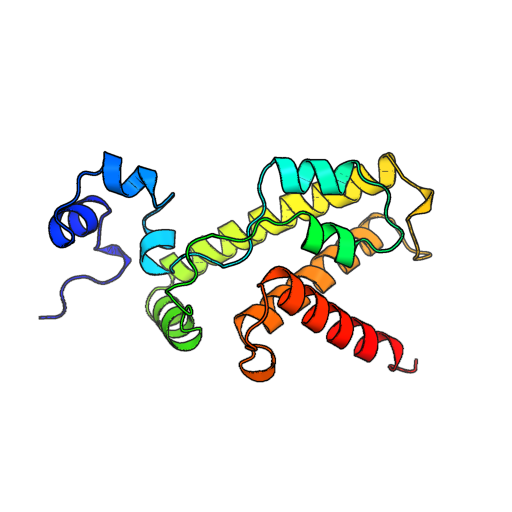GLN A 1 84 ? -1.832 -8.044 -18.471 1.00 79.19 84 GLN A C 1
ATOM 644 O O . GLN A 1 84 ? -1.758 -9.238 -18.193 1.00 79.19 84 GLN A O 1
ATOM 649 N N . GLN A 1 85 ? -1.666 -7.575 -19.710 1.00 83.00 85 GLN A N 1
ATOM 650 C CA . GLN A 1 85 ? -1.318 -8.421 -20.855 1.00 83.00 85 GLN A CA 1
ATOM 651 C C . GLN A 1 85 ? 0.047 -9.088 -20.658 1.00 83.00 85 GLN A C 1
ATOM 653 O O . GLN A 1 85 ? 0.145 -10.306 -20.744 1.00 83.00 85 GLN A O 1
ATOM 658 N N . LEU A 1 86 ? 1.073 -8.328 -20.254 1.00 83.56 86 LEU A N 1
ATOM 659 C CA . LEU A 1 86 ? 2.400 -8.878 -19.950 1.00 83.56 86 LEU A CA 1
ATOM 660 C C . LEU A 1 86 ? 2.343 -9.984 -18.891 1.00 83.56 86 LEU A C 1
ATOM 662 O O . LEU A 1 86 ? 3.002 -11.008 -19.041 1.00 83.56 86 LEU A O 1
ATOM 666 N N . MET A 1 87 ? 1.545 -9.810 -17.837 1.00 85.19 87 MET A N 1
ATOM 667 C CA . MET A 1 87 ? 1.356 -10.840 -16.812 1.00 85.19 87 MET A CA 1
ATOM 668 C C . MET A 1 87 ? 0.569 -12.057 -17.321 1.00 85.19 87 MET A C 1
ATOM 670 O O . MET A 1 87 ? 0.813 -13.166 -16.852 1.00 85.19 87 MET A O 1
ATOM 674 N N . GLN A 1 88 ? -0.389 -11.869 -18.233 1.00 85.12 88 GLN A N 1
ATOM 675 C CA . GLN A 1 88 ? -1.151 -12.969 -18.835 1.00 85.12 88 GLN A CA 1
ATOM 676 C C . GLN A 1 88 ? -0.275 -13.815 -19.761 1.00 85.12 88 GLN A C 1
ATOM 678 O O . GLN A 1 88 ? -0.342 -15.042 -19.707 1.00 85.12 88 GLN A O 1
ATOM 683 N N . ASP A 1 89 ? 0.576 -13.160 -20.547 1.00 86.88 89 ASP A N 1
ATOM 684 C CA . ASP A 1 89 ? 1.456 -13.817 -21.510 1.00 86.88 89 ASP A CA 1
ATOM 685 C C . ASP A 1 89 ? 2.688 -14.453 -20.842 1.00 86.88 89 ASP A C 1
ATOM 687 O O . ASP A 1 89 ? 3.290 -15.365 -21.405 1.00 86.88 89 ASP A O 1
ATOM 691 N N . ASN A 1 90 ? 3.057 -14.013 -19.628 1.00 86.56 90 ASN A N 1
ATOM 692 C CA . ASN A 1 90 ? 4.270 -14.447 -18.926 1.00 86.56 90 ASN A CA 1
ATOM 693 C C . ASN A 1 90 ? 3.968 -14.871 -17.466 1.00 86.56 90 ASN A C 1
ATOM 695 O O . ASN A 1 90 ? 4.059 -14.058 -16.537 1.00 86.56 90 ASN A O 1
ATOM 699 N N . PRO A 1 91 ? 3.632 -16.156 -17.216 1.00 87.38 91 PRO A N 1
ATOM 700 C CA . PRO A 1 91 ? 3.256 -16.648 -15.885 1.00 87.38 91 PRO A CA 1
ATOM 701 C C . PRO A 1 91 ? 4.346 -16.512 -14.810 1.00 87.38 91 PRO A C 1
ATOM 703 O O . PRO A 1 91 ? 4.035 -16.334 -13.631 1.00 87.38 91 PRO A O 1
ATOM 706 N N . SER A 1 92 ? 5.621 -16.594 -15.190 1.00 85.69 92 SER A N 1
ATOM 707 C CA . SER A 1 92 ? 6.769 -16.402 -14.294 1.00 85.69 92 SER A CA 1
ATOM 708 C C . SER A 1 92 ? 6.798 -14.987 -13.707 1.00 85.69 92 SER A C 1
ATOM 710 O O . SER A 1 92 ? 6.865 -14.836 -12.486 1.00 85.69 92 SER A O 1
ATOM 712 N N . LEU A 1 93 ? 6.634 -13.965 -14.553 1.00 85.56 93 LEU A N 1
ATOM 713 C CA . LEU A 1 93 ? 6.503 -12.561 -14.160 1.00 85.56 93 LEU A CA 1
ATOM 714 C C . LEU A 1 93 ? 5.301 -12.355 -13.228 1.00 85.56 93 LEU A C 1
ATOM 716 O O . LEU A 1 93 ? 5.402 -11.684 -12.198 1.00 85.56 93 LEU A O 1
ATOM 720 N N . ALA A 1 94 ? 4.159 -12.972 -13.548 1.00 86.88 94 ALA A N 1
ATOM 721 C CA . ALA A 1 94 ? 2.978 -12.899 -12.695 1.00 86.88 94 ALA A CA 1
ATOM 722 C C . ALA A 1 94 ? 3.230 -13.497 -11.299 1.00 86.88 94 ALA A C 1
ATOM 724 O O . ALA A 1 94 ? 2.855 -12.895 -10.289 1.00 86.88 94 ALA A O 1
ATOM 725 N N . ASN A 1 95 ? 3.901 -14.649 -11.228 1.00 86.38 95 ASN A N 1
ATOM 726 C CA . ASN A 1 95 ? 4.257 -15.305 -9.971 1.00 86.38 95 ASN A CA 1
ATOM 727 C C . ASN A 1 95 ? 5.255 -14.483 -9.146 1.00 86.38 95 ASN A C 1
ATOM 729 O O . ASN A 1 95 ? 5.058 -14.340 -7.937 1.00 86.38 95 ASN A O 1
ATOM 733 N N . ALA A 1 96 ? 6.277 -13.907 -9.782 1.00 85.31 96 ALA A N 1
ATOM 734 C CA . ALA A 1 96 ? 7.247 -13.037 -9.122 1.00 85.31 96 ALA A CA 1
ATOM 735 C C . ALA A 1 96 ? 6.570 -11.794 -8.521 1.00 85.31 96 ALA A C 1
ATOM 737 O O . ALA A 1 96 ? 6.752 -11.482 -7.343 1.00 85.31 96 ALA A O 1
ATOM 738 N N . MET A 1 97 ? 5.670 -11.155 -9.274 1.00 85.00 97 MET A N 1
ATOM 739 C CA . MET A 1 97 ? 4.863 -10.036 -8.783 1.00 85.00 97 MET A CA 1
ATOM 740 C C . MET A 1 97 ? 3.957 -10.436 -7.606 1.00 85.00 97 MET A C 1
ATOM 742 O O . MET A 1 97 ? 3.824 -9.692 -6.631 1.00 85.00 97 MET A O 1
ATOM 746 N N . LEU A 1 98 ? 3.313 -11.606 -7.670 1.00 87.69 98 LEU A N 1
ATOM 747 C CA . LEU A 1 98 ? 2.492 -12.118 -6.568 1.00 87.69 98 LEU A CA 1
ATOM 748 C C . LEU A 1 98 ? 3.323 -12.403 -5.312 1.00 87.69 98 LEU A C 1
ATOM 750 O O . LEU A 1 98 ? 2.838 -12.158 -4.206 1.00 87.69 98 LEU A O 1
ATOM 754 N N . ALA A 1 99 ? 4.547 -12.910 -5.468 1.00 88.44 99 ALA A N 1
ATOM 755 C CA . ALA A 1 99 ? 5.480 -13.109 -4.366 1.00 88.44 99 ALA A CA 1
ATOM 756 C C . ALA A 1 99 ? 5.884 -11.763 -3.745 1.00 88.44 99 ALA A C 1
ATOM 758 O O . ALA A 1 99 ? 5.653 -11.566 -2.554 1.00 88.44 99 ALA A O 1
ATOM 759 N N . ARG A 1 100 ? 6.331 -10.791 -4.554 1.00 87.44 100 ARG A N 1
ATOM 760 C CA . ARG A 1 100 ? 6.691 -9.439 -4.085 1.00 87.44 100 ARG A CA 1
ATOM 761 C C . ARG A 1 100 ? 5.545 -8.780 -3.315 1.00 87.44 100 ARG A C 1
ATOM 763 O O . ARG A 1 100 ? 5.741 -8.312 -2.199 1.00 87.44 100 ARG A O 1
ATOM 770 N N . LYS A 1 101 ? 4.320 -8.817 -3.855 1.00 88.56 101 LYS A N 1
ATOM 771 C CA . LYS A 1 101 ? 3.125 -8.280 -3.177 1.00 88.56 101 LYS A CA 1
ATOM 772 C C . LYS A 1 101 ? 2.862 -8.955 -1.835 1.00 88.56 101 LYS A C 1
ATOM 774 O O . LYS A 1 101 ? 2.538 -8.278 -0.864 1.00 88.56 101 LYS A O 1
ATOM 779 N N . ARG A 1 102 ? 2.982 -10.282 -1.772 1.00 91.75 102 ARG A N 1
ATOM 780 C CA . ARG A 1 102 ? 2.795 -11.040 -0.529 1.00 91.75 102 ARG A CA 1
ATOM 781 C C . ARG A 1 102 ? 3.827 -10.644 0.517 1.00 91.75 102 ARG A C 1
ATOM 783 O O . ARG A 1 102 ? 3.481 -10.519 1.685 1.00 91.75 102 ARG A O 1
ATOM 790 N N . ASP A 1 103 ? 5.065 -10.436 0.098 1.00 93.00 103 ASP A N 1
ATOM 791 C CA . ASP A 1 103 ? 6.163 -10.059 0.980 1.00 93.00 103 ASP A CA 1
ATOM 792 C C . ASP A 1 103 ? 5.949 -8.651 1.538 1.00 93.00 103 ASP A C 1
ATOM 794 O O . ASP A 1 103 ? 6.021 -8.462 2.750 1.00 93.00 103 ASP A O 1
ATOM 798 N N . THR A 1 104 ? 5.562 -7.691 0.696 1.00 93.69 104 THR A N 1
ATOM 799 C CA . THR A 1 104 ? 5.169 -6.344 1.134 1.00 93.69 104 THR A CA 1
ATOM 800 C C . THR A 1 104 ? 4.008 -6.376 2.130 1.00 93.69 104 THR A C 1
ATOM 802 O O . THR A 1 104 ? 4.092 -5.743 3.179 1.00 93.69 104 THR A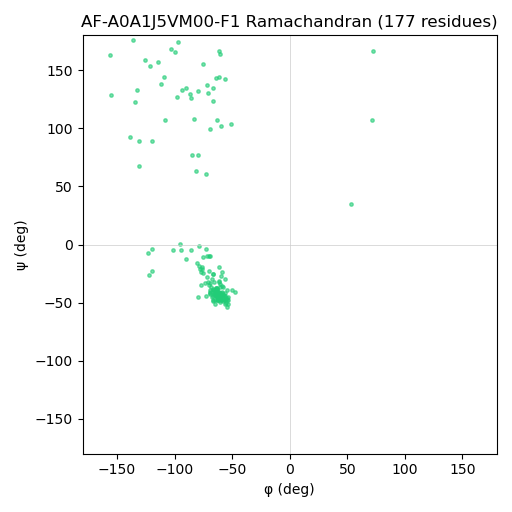 O 1
ATOM 805 N N . LEU A 1 105 ? 2.941 -7.139 1.854 1.00 96.00 105 LEU A N 1
ATOM 806 C CA . LEU A 1 105 ? 1.795 -7.238 2.768 1.00 96.00 105 LEU A CA 1
ATOM 807 C C . LEU A 1 105 ? 2.165 -7.907 4.100 1.00 96.00 105 LEU A C 1
ATOM 809 O O . LEU A 1 105 ? 1.618 -7.526 5.130 1.00 96.00 105 LEU A O 1
ATOM 813 N N . ARG A 1 106 ? 3.115 -8.853 4.110 1.00 97.19 106 ARG A N 1
ATOM 814 C CA . ARG A 1 106 ? 3.648 -9.429 5.357 1.00 97.19 106 ARG A CA 1
ATOM 815 C C . ARG A 1 106 ? 4.412 -8.399 6.187 1.00 97.19 106 ARG A C 1
ATOM 817 O O . ARG A 1 106 ? 4.227 -8.363 7.399 1.00 97.19 106 ARG A O 1
ATOM 824 N N . HIS A 1 107 ? 5.246 -7.566 5.563 1.00 98.00 107 HIS A N 1
ATOM 825 C CA . HIS A 1 107 ? 5.938 -6.484 6.273 1.00 98.00 107 HIS A CA 1
ATOM 826 C C . HIS A 1 107 ? 4.954 -5.447 6.822 1.00 98.00 107 HIS A C 1
ATOM 828 O O . HIS A 1 107 ? 5.090 -5.028 7.967 1.00 98.00 107 HIS A O 1
ATOM 834 N N . LEU A 1 108 ? 3.915 -5.109 6.053 1.00 98.50 108 LEU A N 1
ATOM 835 C CA . LEU A 1 108 ? 2.844 -4.236 6.524 1.00 98.50 108 LEU A CA 1
ATOM 836 C C . LEU A 1 108 ? 2.097 -4.844 7.721 1.00 98.50 108 LEU A C 1
ATOM 838 O O . LEU A 1 108 ? 1.884 -4.156 8.713 1.00 98.50 108 LEU A O 1
ATOM 842 N N . GLU A 1 109 ? 1.737 -6.131 7.660 1.00 98.44 109 GLU A N 1
ATOM 843 C CA . GLU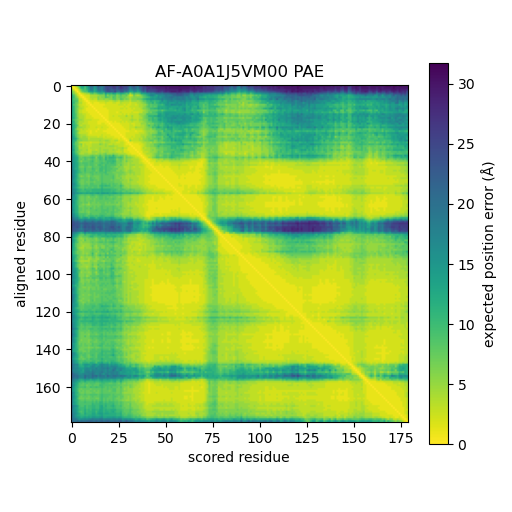 A 1 109 ? 1.102 -6.835 8.783 1.00 98.44 109 GLU A CA 1
ATOM 844 C C . GLU A 1 109 ? 1.967 -6.747 10.049 1.00 98.44 109 GLU A C 1
ATOM 846 O O . GLU A 1 109 ? 1.463 -6.446 11.131 1.00 98.44 109 GLU A O 1
ATOM 851 N N . GLN A 1 110 ? 3.279 -6.955 9.910 1.00 98.50 110 GLN A N 1
ATOM 852 C CA . GLN A 1 110 ? 4.224 -6.847 11.018 1.00 98.50 110 GLN A CA 1
ATOM 853 C C . GLN A 1 110 ? 4.304 -5.420 11.578 1.00 98.50 110 GLN A C 1
ATOM 855 O O . GLN A 1 110 ? 4.306 -5.254 12.797 1.00 98.50 110 GLN A O 1
ATOM 860 N N . ALA A 1 111 ? 4.337 -4.403 10.715 1.00 98.69 111 ALA A N 1
ATOM 861 C CA . ALA A 1 111 ? 4.382 -3.004 11.131 1.00 98.69 111 ALA A CA 1
ATOM 862 C C . ALA A 1 111 ? 3.109 -2.590 11.887 1.00 98.69 111 ALA A C 1
ATOM 864 O O . ALA A 1 111 ? 3.201 -1.951 12.930 1.00 98.69 111 ALA A O 1
ATOM 865 N N . VAL A 1 112 ? 1.924 -3.014 11.431 1.00 98.69 112 VAL A N 1
ATOM 866 C CA . VAL A 1 112 ? 0.652 -2.728 12.122 1.00 98.69 112 VAL A CA 1
ATOM 867 C C . VAL A 1 112 ? 0.560 -3.465 13.466 1.00 98.69 112 VAL A C 1
ATOM 869 O O . VAL A 1 112 ? 0.067 -2.904 14.441 1.00 98.69 112 VAL A O 1
ATOM 872 N N . ARG A 1 113 ? 1.071 -4.699 13.568 1.00 98.50 113 ARG A N 1
ATOM 873 C CA . ARG A 1 113 ? 1.174 -5.392 14.869 1.00 98.50 113 ARG A CA 1
ATOM 874 C C . ARG A 1 113 ? 2.072 -4.637 15.838 1.00 98.50 113 ARG A C 1
ATOM 876 O O . ARG A 1 113 ? 1.736 -4.497 17.008 1.00 98.50 113 ARG A O 1
ATOM 883 N N . GLU A 1 114 ? 3.217 -4.159 15.363 1.00 98.50 114 GLU A N 1
ATOM 884 C CA . GLU A 1 114 ? 4.133 -3.387 16.199 1.00 98.50 114 GLU A CA 1
ATOM 885 C C . GLU A 1 114 ? 3.524 -2.041 16.611 1.00 98.50 114 GLU A C 1
ATOM 887 O O . GLU A 1 114 ? 3.621 -1.659 17.776 1.00 98.50 114 GLU A O 1
ATOM 892 N N . HIS A 1 115 ? 2.784 -1.395 15.706 1.00 98.62 115 HIS A N 1
ATOM 893 C CA . HIS A 1 115 ? 1.983 -0.217 16.017 1.00 98.62 115 HIS A CA 1
ATOM 894 C C . HIS A 1 115 ? 1.036 -0.469 17.194 1.00 98.62 115 HIS A C 1
ATOM 896 O O . HIS A 1 115 ? 1.063 0.289 18.156 1.00 98.62 115 HIS A O 1
ATOM 902 N N . PHE A 1 116 ? 0.246 -1.548 17.182 1.00 98.25 116 PHE A N 1
ATOM 903 C CA . PHE A 1 116 ? -0.692 -1.829 18.277 1.00 98.25 116 PHE A CA 1
ATOM 904 C C . PHE A 1 116 ? -0.020 -2.169 19.609 1.00 98.25 116 PHE A C 1
ATOM 906 O O . PHE A 1 116 ? -0.609 -1.918 20.659 1.00 98.25 116 PHE A O 1
ATOM 913 N N . LYS A 1 117 ? 1.217 -2.676 19.607 1.00 97.38 117 LYS A N 1
ATOM 914 C CA . LYS A 1 117 ? 1.991 -2.818 20.851 1.00 97.38 117 LYS A CA 1
ATOM 915 C C . LYS A 1 117 ? 2.404 -1.463 21.421 1.00 97.38 117 LYS A C 1
ATOM 917 O O . LYS A 1 117 ? 2.356 -1.283 22.636 1.00 97.38 117 LYS A O 1
ATOM 922 N N . ASN A 1 118 ? 2.808 -0.535 20.555 1.00 97.62 118 ASN A N 1
ATOM 923 C CA . ASN A 1 118 ? 3.256 0.805 20.940 1.00 97.62 118 ASN A CA 1
ATOM 924 C C . ASN A 1 118 ? 2.082 1.729 21.296 1.00 97.62 118 ASN A C 1
ATOM 926 O O . ASN A 1 118 ? 2.183 2.517 22.237 1.00 97.62 118 ASN A O 1
ATOM 930 N N . HIS A 1 119 ? 0.953 1.571 20.601 1.00 97.62 119 HIS A N 1
ATOM 931 C CA . HIS A 1 119 ? -0.258 2.382 20.726 1.00 97.62 119 HIS A CA 1
ATOM 932 C C . HIS A 1 119 ? -1.518 1.511 20.880 1.00 97.62 119 HIS A C 1
ATOM 934 O O . HIS A 1 119 ? -2.387 1.509 20.007 1.00 97.62 119 HIS A O 1
ATOM 940 N N . PRO A 1 120 ? -1.697 0.781 22.002 1.00 95.75 120 PRO A N 1
ATOM 941 C CA . PRO A 1 120 ? -2.852 -0.109 22.175 1.00 95.75 120 PRO A CA 1
ATOM 942 C C . PRO A 1 120 ? -4.217 0.593 22.085 1.00 95.75 120 PRO A C 1
ATOM 944 O O . PRO A 1 120 ? -5.224 -0.053 21.804 1.00 95.75 120 PRO A O 1
ATOM 947 N N . GLY A 1 121 ? -4.255 1.906 22.344 1.00 96.25 121 GLY A N 1
ATOM 948 C CA . GLY A 1 121 ? -5.465 2.731 22.286 1.00 96.25 121 GLY A CA 1
ATOM 949 C C . GLY A 1 121 ? -5.949 3.072 20.873 1.00 96.25 121 GLY A C 1
ATOM 950 O O . GLY A 1 121 ? -7.069 3.556 20.740 1.00 96.25 121 GLY A O 1
ATOM 951 N N . ASP A 1 122 ? -5.147 2.802 19.841 1.00 97.12 122 ASP A N 1
ATOM 952 C CA . ASP A 1 122 ? -5.496 3.094 18.443 1.00 97.12 122 ASP A CA 1
ATOM 953 C C . ASP A 1 122 ? -6.327 1.962 17.801 1.00 97.12 122 ASP A C 1
ATOM 955 O O . ASP A 1 122 ? -6.839 2.092 16.686 1.00 97.12 122 ASP A O 1
ATOM 959 N N . ARG A 1 123 ? -6.526 0.856 18.530 1.00 96.31 123 ARG A N 1
ATOM 960 C CA . ARG A 1 123 ? -7.477 -0.201 18.171 1.00 96.31 123 ARG A CA 1
ATOM 961 C C . ARG A 1 123 ? -8.912 0.318 18.246 1.00 96.31 123 ARG A C 1
ATOM 963 O O . ARG A 1 123 ? -9.311 0.945 19.225 1.00 96.31 123 ARG A O 1
ATOM 970 N N . CYS A 1 124 ? -9.711 0.015 17.229 1.00 94.38 124 CYS A N 1
ATOM 971 C CA . CYS A 1 124 ? -11.082 0.504 17.087 1.00 94.38 124 CYS A CA 1
ATOM 972 C C . CYS A 1 124 ? -12.141 -0.599 16.962 1.00 94.38 124 CYS A C 1
ATOM 974 O O . CYS A 1 124 ? -13.334 -0.289 16.987 1.00 94.38 124 CYS A O 1
ATOM 976 N N . LEU A 1 125 ? -11.741 -1.869 16.839 1.00 93.06 125 LEU A N 1
ATOM 977 C CA . LEU A 1 125 ? -12.662 -3.001 16.727 1.00 93.06 125 LEU A CA 1
ATOM 978 C C . LEU A 1 125 ? -12.619 -3.909 17.965 1.00 93.06 125 LEU A C 1
ATOM 980 O O . LEU A 1 125 ? -11.551 -4.282 18.446 1.00 93.06 125 LEU A O 1
ATOM 984 N N . ASP A 1 126 ? -13.794 -4.349 18.423 1.00 94.94 126 ASP A N 1
ATOM 985 C CA . ASP A 1 126 ? -13.943 -5.365 19.479 1.00 94.94 126 ASP A CA 1
ATOM 986 C C . ASP A 1 126 ? -13.787 -6.788 18.904 1.00 94.94 126 ASP A C 1
ATOM 988 O O . ASP A 1 126 ? -14.721 -7.587 18.838 1.00 94.94 126 ASP A O 1
ATOM 992 N N . VAL A 1 127 ? -12.596 -7.073 18.376 1.00 96.69 127 VAL A N 1
ATOM 993 C CA . VAL A 1 127 ? -12.195 -8.380 17.829 1.00 96.69 127 VAL A CA 1
ATOM 994 C C . VAL A 1 127 ? -10.784 -8.741 18.305 1.00 96.69 127 VAL A C 1
ATOM 996 O O . VAL A 1 127 ? -10.120 -7.957 18.984 1.00 96.69 127 VAL A O 1
ATOM 999 N N . ALA A 1 128 ? -10.293 -9.935 17.963 1.00 97.38 128 ALA A N 1
ATOM 1000 C CA . ALA A 1 128 ? -8.887 -10.280 18.189 1.00 97.38 128 ALA A CA 1
ATOM 1001 C C . ALA A 1 128 ? -7.955 -9.335 17.407 1.00 97.38 128 ALA A C 1
ATOM 1003 O O . ALA A 1 128 ? -8.267 -8.966 16.273 1.00 97.38 128 ALA A O 1
ATOM 1004 N N . GLU A 1 129 ? -6.799 -8.991 17.981 1.00 96.50 129 GLU A N 1
ATOM 1005 C CA . GLU A 1 129 ? -5.810 -8.100 17.353 1.00 96.50 129 GLU A CA 1
ATOM 1006 C C . GLU A 1 129 ? -5.429 -8.591 15.948 1.00 96.50 129 GLU A C 1
ATOM 1008 O O . GLU A 1 129 ? -5.460 -7.827 14.988 1.00 96.50 129 GLU A O 1
ATOM 1013 N N . GLU A 1 130 ? -5.182 -9.895 15.792 1.00 96.38 130 GLU A N 1
ATOM 1014 C CA . GLU A 1 130 ? -4.871 -10.531 14.507 1.00 96.38 130 GLU A CA 1
ATOM 1015 C C . GLU A 1 130 ? -5.925 -10.248 13.431 1.00 96.38 130 GLU A C 1
ATOM 1017 O O . GLU A 1 130 ? -5.591 -10.088 12.254 1.00 96.38 130 GLU A O 1
ATOM 1022 N N . ALA A 1 131 ? -7.202 -10.241 13.820 1.00 97.75 131 ALA A N 1
ATOM 1023 C CA . ALA A 1 131 ? -8.307 -10.029 12.899 1.00 97.75 131 ALA A CA 1
ATOM 1024 C C . ALA A 1 131 ? -8.365 -8.564 12.456 1.00 97.75 131 ALA A C 1
ATOM 1026 O O . ALA A 1 131 ? -8.484 -8.296 11.263 1.00 97.75 131 ALA A O 1
ATOM 1027 N N . GLU A 1 132 ? -8.219 -7.629 13.395 1.00 97.69 132 GLU A N 1
ATOM 1028 C CA . GLU A 1 132 ? -8.193 -6.191 13.118 1.00 97.69 132 GLU A CA 1
ATOM 1029 C C . GLU A 1 132 ? -7.006 -5.801 12.226 1.00 97.69 132 GLU A C 1
ATOM 1031 O O . GLU A 1 132 ? -7.195 -5.133 11.208 1.00 97.69 132 GLU A O 1
ATOM 1036 N N . VAL A 1 133 ? -5.806 -6.312 12.526 1.00 98.19 133 VAL A N 1
ATOM 1037 C CA . VAL A 1 133 ? -4.614 -6.144 11.681 1.00 98.19 133 VAL A CA 1
ATOM 1038 C C . VAL A 1 133 ? -4.893 -6.628 10.255 1.00 98.19 133 VAL A C 1
ATOM 1040 O O . VAL A 1 133 ? -4.647 -5.906 9.288 1.00 98.19 133 VAL A O 1
ATOM 1043 N N . ARG A 1 134 ? -5.436 -7.844 10.097 1.00 97.19 134 ARG A N 1
ATOM 1044 C CA . ARG A 1 134 ? -5.723 -8.407 8.771 1.00 97.19 134 ARG A CA 1
ATOM 1045 C C . ARG A 1 134 ? -6.770 -7.590 8.014 1.00 97.19 134 ARG A C 1
ATOM 1047 O O . ARG A 1 134 ? -6.618 -7.400 6.811 1.00 97.19 134 ARG A O 1
ATOM 1054 N N . ILE A 1 135 ? -7.795 -7.080 8.695 1.00 96.62 135 ILE A N 1
ATOM 1055 C CA . ILE A 1 135 ? -8.801 -6.192 8.095 1.00 96.62 135 ILE A CA 1
ATOM 1056 C C . ILE A 1 135 ? -8.140 -4.919 7.553 1.00 96.62 135 ILE A C 1
ATOM 1058 O O . ILE A 1 135 ? -8.402 -4.546 6.410 1.00 96.62 135 ILE A O 1
ATOM 1062 N N . ILE A 1 136 ? -7.251 -4.283 8.323 1.00 97.06 136 ILE A N 1
ATOM 1063 C CA . ILE A 1 136 ? -6.516 -3.082 7.889 1.00 97.06 136 ILE A CA 1
ATOM 1064 C C . ILE A 1 136 ? -5.683 -3.379 6.635 1.00 97.06 136 ILE A C 1
ATOM 1066 O O . ILE A 1 136 ? -5.764 -2.644 5.648 1.00 97.06 136 ILE A O 1
ATOM 1070 N N . VAL A 1 137 ? -4.928 -4.483 6.641 1.00 97.56 137 VAL A N 1
ATOM 1071 C CA . VAL A 1 137 ? -4.082 -4.897 5.509 1.00 97.56 137 VAL A CA 1
ATOM 1072 C C . VAL A 1 137 ? -4.918 -5.183 4.253 1.00 97.56 137 VAL A C 1
ATOM 1074 O O . VAL A 1 137 ? -4.544 -4.760 3.157 1.00 97.56 137 VAL A O 1
ATOM 1077 N N . GLU A 1 138 ? -6.067 -5.850 4.378 1.00 95.94 138 GLU A N 1
ATOM 1078 C CA . GLU A 1 138 ? -6.936 -6.161 3.233 1.00 95.94 138 GLU A CA 1
ATOM 1079 C C . GLU A 1 138 ? -7.701 -4.933 2.706 1.00 95.94 138 GLU A C 1
ATOM 1081 O O . GLU A 1 138 ? -7.893 -4.793 1.492 1.00 95.94 138 GLU A O 1
ATOM 1086 N N . LEU A 1 139 ? -8.076 -3.989 3.576 1.00 95.88 139 LEU A N 1
ATOM 1087 C CA . LEU A 1 139 ? -8.619 -2.691 3.158 1.00 95.88 139 LEU A CA 1
ATOM 1088 C C . LEU A 1 139 ? -7.582 -1.880 2.374 1.00 95.88 139 LEU A C 1
ATOM 1090 O O . LEU A 1 139 ? -7.894 -1.321 1.316 1.00 95.88 139 LEU A O 1
ATOM 1094 N N . PHE A 1 140 ? -6.335 -1.863 2.843 1.00 96.56 140 PHE A N 1
ATOM 1095 C CA . PHE A 1 140 ? -5.231 -1.239 2.123 1.00 96.56 140 PHE A CA 1
ATOM 1096 C C . PHE A 1 140 ? -4.975 -1.917 0.771 1.00 96.56 140 PHE A C 1
ATOM 1098 O O . PHE A 1 140 ? -4.907 -1.247 -0.261 1.00 96.56 140 PHE A O 1
ATOM 1105 N N . ARG A 1 141 ? -4.925 -3.253 0.733 1.00 94.81 141 ARG A N 1
ATOM 1106 C CA . ARG A 1 141 ? -4.780 -4.012 -0.516 1.00 94.81 141 ARG A CA 1
ATOM 1107 C C . ARG A 1 141 ? -5.886 -3.671 -1.515 1.00 94.81 141 ARG A C 1
ATOM 1109 O O . ARG A 1 141 ? -5.598 -3.461 -2.693 1.00 94.81 141 ARG A O 1
ATOM 1116 N N . THR A 1 142 ? -7.136 -3.619 -1.058 1.00 94.00 142 THR A N 1
ATOM 1117 C CA . THR A 1 142 ? -8.291 -3.256 -1.893 1.00 94.00 142 THR A CA 1
ATOM 1118 C C . THR A 1 142 ? -8.134 -1.844 -2.451 1.00 94.00 142 THR A C 1
ATOM 1120 O O . THR A 1 142 ? -8.322 -1.634 -3.650 1.00 94.00 142 THR A O 1
ATOM 1123 N N . THR A 1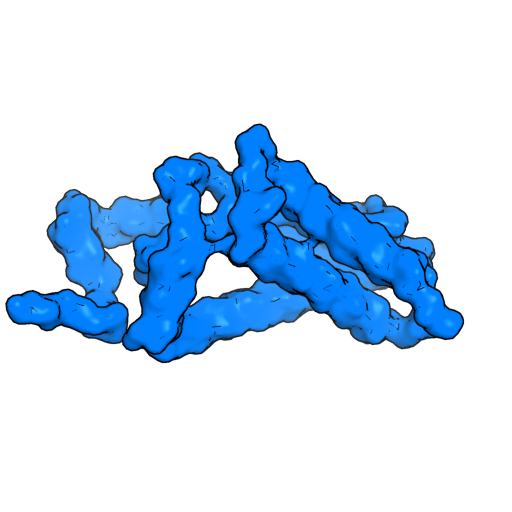 143 ? -7.699 -0.903 -1.608 1.00 93.75 143 THR A N 1
ATOM 1124 C CA . THR A 1 143 ? -7.388 0.475 -2.006 1.00 93.75 143 THR A CA 1
ATOM 1125 C C . THR A 1 143 ? -6.344 0.505 -3.123 1.00 93.75 143 THR A C 1
ATOM 1127 O O . THR A 1 143 ? -6.598 1.091 -4.173 1.00 93.75 143 THR A O 1
ATOM 1130 N N . LEU A 1 144 ? -5.210 -0.187 -2.965 1.00 89.88 144 LEU A N 1
ATOM 1131 C CA . LEU A 1 144 ? -4.162 -0.221 -3.992 1.00 89.88 144 LEU A CA 1
ATOM 1132 C C . LEU A 1 144 ? -4.609 -0.885 -5.298 1.00 89.88 144 LEU A C 1
ATOM 1134 O O . LEU A 1 144 ? -4.218 -0.445 -6.378 1.00 89.88 144 LEU A O 1
ATOM 1138 N N . VAL A 1 145 ? -5.420 -1.945 -5.231 1.00 88.31 145 VAL A N 1
ATOM 1139 C CA . VAL A 1 145 ? -5.940 -2.604 -6.439 1.00 88.31 145 VAL A CA 1
ATOM 1140 C C . VAL A 1 145 ? -6.840 -1.656 -7.228 1.00 88.31 145 VAL A C 1
ATOM 1142 O O . VAL A 1 145 ? -6.712 -1.587 -8.450 1.00 88.31 145 VAL A O 1
ATOM 1145 N N . LEU A 1 146 ? -7.726 -0.926 -6.548 1.00 89.25 146 LEU A N 1
ATOM 1146 C CA . LEU A 1 146 ? -8.616 0.039 -7.189 1.00 89.25 146 LEU A CA 1
ATOM 1147 C C . LEU A 1 146 ? -7.849 1.247 -7.726 1.00 89.25 146 LEU A C 1
ATOM 1149 O O . LEU A 1 146 ? -8.098 1.638 -8.863 1.00 89.25 146 LEU A O 1
ATOM 1153 N N . PHE A 1 147 ? -6.888 1.771 -6.966 1.00 86.75 147 PHE A N 1
ATOM 1154 C CA . PHE A 1 147 ? -5.955 2.805 -7.413 1.00 86.75 147 PHE A CA 1
ATOM 1155 C C . PHE A 1 147 ? -5.238 2.404 -8.714 1.00 86.75 147 PHE A C 1
ATOM 1157 O O . PHE A 1 147 ? -5.234 3.159 -9.680 1.00 86.75 147 PHE A O 1
ATOM 1164 N N . ALA A 1 148 ? -4.703 1.180 -8.783 1.00 81.44 148 ALA A N 1
ATOM 1165 C CA . ALA A 1 148 ? -3.909 0.731 -9.926 1.00 81.44 148 ALA A CA 1
ATOM 1166 C C . ALA A 1 148 ? -4.733 0.389 -11.180 1.00 81.44 148 ALA A C 1
ATOM 1168 O O . ALA A 1 148 ? -4.187 0.366 -12.280 1.00 81.44 148 ALA A O 1
ATOM 1169 N N . ARG A 1 149 ? -6.017 0.035 -11.028 1.00 77.31 149 ARG A N 1
ATOM 1170 C CA . ARG A 1 149 ? -6.820 -0.568 -12.111 1.00 77.31 149 ARG A CA 1
ATOM 1171 C C . ARG A 1 149 ? -8.056 0.215 -12.518 1.00 77.31 149 ARG A C 1
ATOM 1173 O O . ARG A 1 149 ? -8.744 -0.221 -13.435 1.00 77.31 149 ARG A O 1
ATOM 1180 N N . SER A 1 150 ? -8.371 1.315 -11.844 1.00 74.81 150 SER A N 1
ATOM 1181 C CA . SER A 1 150 ? -9.615 2.041 -12.095 1.00 74.81 150 SER A CA 1
ATOM 1182 C C . SER A 1 150 ? -9.320 3.358 -12.806 1.00 74.81 150 SER A C 1
ATOM 1184 O O . SER A 1 150 ? -8.882 4.307 -12.155 1.00 74.81 150 SER A O 1
ATOM 1186 N N . PRO A 1 151 ? -9.633 3.467 -14.110 1.00 68.56 151 PRO A N 1
ATOM 1187 C CA . PRO A 1 151 ? -9.492 4.717 -14.857 1.00 68.56 151 PRO A CA 1
ATOM 1188 C C . PRO A 1 151 ? -10.268 5.873 -14.213 1.00 6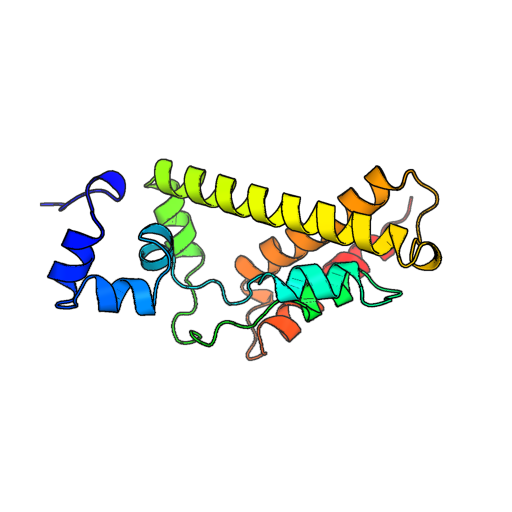8.56 151 PRO A C 1
ATOM 1190 O O . PRO A 1 151 ? -9.845 7.017 -14.273 1.00 68.56 151 PRO A O 1
ATOM 1193 N N . HIS A 1 152 ? -11.379 5.566 -13.531 1.00 68.56 152 HIS A N 1
ATOM 1194 C CA . HIS A 1 152 ? -12.208 6.540 -12.815 1.00 68.56 152 HIS A CA 1
ATOM 1195 C C . HIS A 1 152 ? -11.499 7.279 -11.680 1.00 68.56 152 HIS A C 1
ATOM 1197 O O . HIS A 1 152 ? -11.995 8.316 -11.257 1.00 68.56 152 HIS A O 1
ATOM 1203 N N . PHE A 1 153 ? -10.389 6.746 -11.168 1.00 68.38 153 PHE A N 1
ATOM 1204 C CA . PHE A 1 153 ? -9.604 7.425 -10.146 1.00 68.38 153 PHE A CA 1
ATOM 1205 C C . PHE A 1 153 ? -8.365 8.107 -10.724 1.00 68.38 153 PHE A C 1
ATOM 1207 O O . PHE A 1 153 ? -7.678 8.769 -9.961 1.00 68.38 153 PHE A O 1
ATOM 1214 N N . GLN A 1 154 ? -8.051 7.956 -12.017 1.00 67.38 154 GLN A N 1
ATOM 1215 C CA . GLN A 1 154 ? -6.870 8.550 -12.658 1.00 67.38 154 GLN A CA 1
ATOM 1216 C C . GLN A 1 154 ? -7.122 10.029 -12.996 1.00 67.38 154 GLN A C 1
ATOM 1218 O O . GLN A 1 154 ? -7.422 10.383 -14.132 1.00 67.38 154 GLN A O 1
ATOM 1223 N N . GLU A 1 155 ? -7.052 10.876 -11.969 1.00 66.12 155 GLU A N 1
ATOM 1224 C CA . GLU A 1 155 ? -7.108 12.343 -12.054 1.00 66.12 155 GLU A CA 1
ATOM 1225 C C . GLU A 1 155 ? -5.687 12.949 -11.987 1.00 66.12 155 GLU A C 1
ATOM 1227 O O . GLU A 1 155 ? -4.739 12.265 -11.601 1.00 66.12 155 GLU A O 1
ATOM 1232 N N . GLU A 1 156 ? -5.530 14.233 -12.339 1.00 72.12 156 GLU A N 1
ATOM 1233 C CA . GLU A 1 156 ? -4.274 14.998 -12.182 1.00 72.12 156 GLU A CA 1
ATOM 1234 C C . GLU A 1 156 ? -4.003 15.336 -10.699 1.00 72.12 156 GLU A C 1
ATOM 1236 O O . GLU A 1 156 ? -3.961 16.496 -10.291 1.00 72.12 156 GLU A O 1
ATOM 1241 N N . GLU A 1 157 ? -3.853 14.311 -9.861 1.00 80.44 157 GLU A N 1
ATOM 1242 C CA . GLU A 1 157 ? -3.495 14.432 -8.446 1.00 80.44 157 GLU A CA 1
ATOM 1243 C C . GLU A 1 157 ? -2.196 13.672 -8.144 1.00 80.44 157 GLU A C 1
ATOM 1245 O O . GLU A 1 157 ? -1.894 12.677 -8.808 1.00 80.44 157 GLU A O 1
ATOM 1250 N N . PRO A 1 158 ? -1.438 14.077 -7.107 1.00 86.69 158 PRO A N 1
ATOM 1251 C CA . PRO A 1 158 ? -0.331 13.270 -6.610 1.00 86.69 158 PRO A CA 1
ATOM 1252 C C . PRO A 1 158 ? -0.798 11.855 -6.213 1.00 86.69 158 PRO A C 1
ATOM 1254 O O . PRO A 1 158 ? -1.885 11.716 -5.631 1.00 86.69 158 PRO A O 1
ATOM 1257 N N . PRO A 1 159 ? 0.007 10.803 -6.457 1.00 88.19 159 PRO A N 1
ATOM 1258 C CA . PRO A 1 159 ? -0.370 9.416 -6.182 1.00 88.19 159 PRO A CA 1
ATOM 1259 C C . PRO A 1 159 ? -0.914 9.161 -4.769 1.00 88.19 159 PRO A C 1
ATOM 1261 O O . PRO A 1 159 ? -1.901 8.434 -4.612 1.00 88.19 159 PRO A O 1
ATOM 1264 N N . LYS A 1 160 ? -0.348 9.786 -3.725 1.00 90.69 160 LYS A N 1
ATOM 1265 C CA . LYS A 1 160 ? -0.862 9.640 -2.351 1.00 90.69 160 LYS A CA 1
ATOM 1266 C C . LYS A 1 160 ? -2.258 10.232 -2.189 1.00 90.69 160 LYS A C 1
ATOM 1268 O O . LYS A 1 160 ? -3.098 9.649 -1.502 1.00 90.69 160 LYS A O 1
ATOM 1273 N N . ALA A 1 161 ? -2.524 11.389 -2.794 1.00 90.62 161 ALA A N 1
ATOM 1274 C CA . ALA A 1 161 ? -3.838 12.031 -2.729 1.00 90.62 161 ALA A CA 1
ATOM 1275 C C . ALA A 1 161 ? -4.904 11.154 -3.400 1.00 90.62 161 ALA A C 1
ATOM 1277 O O . ALA A 1 161 ? -5.960 10.893 -2.815 1.00 90.62 161 ALA A O 1
ATOM 1278 N N . GLN A 1 162 ? -4.565 10.590 -4.558 1.00 89.50 162 GLN A N 1
ATOM 1279 C CA . GLN A 1 162 ? -5.407 9.639 -5.268 1.00 89.50 162 GLN A CA 1
ATOM 1280 C C . GLN A 1 162 ? -5.667 8.368 -4.434 1.00 89.50 162 GLN A C 1
ATOM 1282 O O . GLN A 1 162 ? -6.816 7.946 -4.289 1.00 89.50 162 GLN A O 1
ATOM 1287 N N . ALA A 1 163 ? -4.639 7.778 -3.813 1.00 92.12 163 ALA A N 1
ATOM 1288 C CA . ALA A 1 163 ? -4.803 6.612 -2.939 1.00 92.12 163 ALA A CA 1
ATOM 1289 C C . ALA A 1 163 ? -5.714 6.906 -1.731 1.00 92.12 163 ALA A C 1
ATOM 1291 O O . ALA A 1 163 ? -6.596 6.102 -1.413 1.00 92.12 163 ALA A O 1
ATOM 1292 N N . ARG A 1 164 ? -5.578 8.082 -1.099 1.00 93.56 164 ARG A N 1
ATOM 1293 C CA . ARG A 1 164 ? -6.481 8.523 -0.018 1.00 93.56 164 ARG A CA 1
ATOM 1294 C C . ARG A 1 164 ? -7.925 8.653 -0.492 1.00 93.56 164 ARG A C 1
ATOM 1296 O O . ARG A 1 164 ? -8.840 8.229 0.214 1.00 93.56 164 ARG A O 1
ATOM 1303 N N . ARG A 1 165 ? -8.145 9.208 -1.685 1.00 92.25 165 ARG A N 1
ATOM 1304 C CA . ARG A 1 165 ? -9.482 9.326 -2.285 1.00 92.25 165 ARG A CA 1
ATOM 1305 C C . ARG A 1 165 ? -10.117 7.950 -2.487 1.00 92.25 165 ARG A C 1
ATOM 1307 O O . ARG A 1 165 ? -11.264 7.745 -2.093 1.00 92.25 165 ARG A O 1
ATOM 1314 N N . VAL A 1 166 ? -9.368 6.990 -3.030 1.00 93.38 166 VAL A N 1
ATOM 1315 C CA . VAL A 1 166 ? -9.834 5.604 -3.191 1.00 93.38 166 VAL A CA 1
ATOM 1316 C C . VAL A 1 166 ? -10.181 4.980 -1.835 1.00 93.38 166 VAL A C 1
ATOM 1318 O O . VAL A 1 166 ? -11.266 4.417 -1.683 1.00 93.38 166 VAL A O 1
ATOM 1321 N N . ALA A 1 167 ? -9.315 5.134 -0.828 1.00 95.06 167 ALA A N 1
ATOM 1322 C CA . ALA A 1 167 ? -9.568 4.647 0.529 1.00 95.06 167 ALA A CA 1
ATOM 1323 C C . ALA A 1 167 ? -10.846 5.256 1.129 1.00 95.06 167 ALA A C 1
ATOM 1325 O O . ALA A 1 167 ? -11.654 4.550 1.741 1.00 95.06 167 ALA A O 1
ATOM 1326 N N . ALA A 1 168 ? -11.077 6.554 0.917 1.00 94.38 168 ALA A N 1
ATOM 1327 C CA . ALA A 1 168 ? -12.286 7.239 1.362 1.00 94.38 168 ALA A CA 1
ATOM 1328 C C . ALA A 1 168 ? -13.550 6.679 0.689 1.00 94.38 168 ALA A C 1
ATOM 1330 O O . ALA A 1 168 ? -14.567 6.501 1.356 1.00 94.38 168 ALA A O 1
ATOM 1331 N N . VAL A 1 169 ? -13.496 6.343 -0.604 1.00 93.31 169 VAL A N 1
ATOM 1332 C CA . VAL A 1 169 ? -14.628 5.724 -1.317 1.00 93.31 16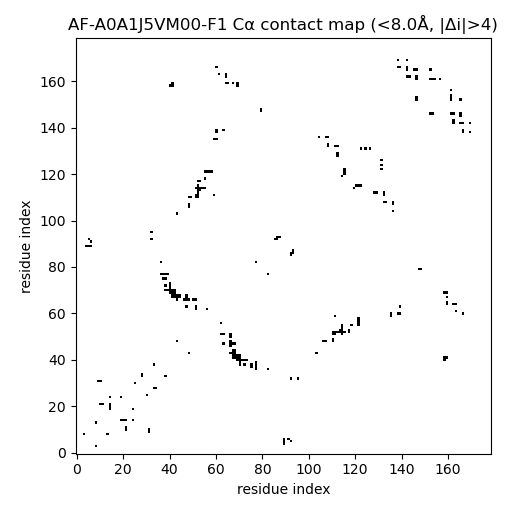9 VAL A CA 1
ATOM 1333 C C . VAL A 1 169 ? -14.925 4.322 -0.783 1.00 93.31 169 VAL A C 1
ATOM 1335 O O . VAL A 1 169 ? -16.079 4.026 -0.471 1.00 93.31 169 VAL A O 1
ATOM 1338 N N . VAL A 1 170 ? -13.900 3.476 -0.627 1.00 92.38 170 VAL A N 1
ATOM 1339 C CA . VAL A 1 170 ? -14.051 2.104 -0.104 1.00 92.38 170 VAL A CA 1
ATOM 1340 C C . VAL A 1 170 ? -14.634 2.122 1.309 1.00 92.38 170 VAL A C 1
ATOM 1342 O O . VAL A 1 170 ? -15.596 1.413 1.602 1.00 92.38 170 VAL A O 1
ATOM 1345 N N . THR A 1 171 ? -14.089 2.968 2.183 1.00 92.19 171 THR A N 1
ATOM 1346 C CA . THR A 1 171 ? -14.552 3.072 3.574 1.00 92.19 171 THR A CA 1
ATOM 1347 C C . THR A 1 171 ? -15.933 3.712 3.684 1.00 92.19 171 THR A C 1
ATOM 1349 O O . THR A 1 171 ? -16.724 3.284 4.523 1.00 92.19 171 THR A O 1
ATOM 1352 N N . LYS A 1 172 ? -16.272 4.686 2.826 1.00 94.12 172 LYS A N 1
ATOM 1353 C CA . LYS A 1 172 ? -17.634 5.229 2.737 1.00 94.12 172 LYS A CA 1
ATOM 1354 C C . LYS A 1 172 ? -18.627 4.136 2.360 1.00 94.12 172 LYS A C 1
ATOM 1356 O O . LYS A 1 172 ? -19.624 3.986 3.053 1.00 94.12 172 LYS A O 1
ATOM 1361 N N . TYR A 1 173 ? -18.341 3.350 1.321 1.00 93.12 173 TYR A N 1
ATOM 1362 C CA . TYR A 1 173 ? -19.209 2.238 0.928 1.00 93.12 173 TYR A CA 1
ATOM 1363 C C . TYR A 1 173 ? -19.414 1.248 2.080 1.00 93.12 173 TYR A C 1
ATOM 1365 O O . TYR A 1 173 ? -20.552 0.921 2.399 1.00 93.12 173 TYR A O 1
ATOM 1373 N N . ALA A 1 174 ? -18.335 0.840 2.757 1.00 90.88 174 ALA A N 1
ATOM 1374 C CA . ALA A 1 174 ? -18.418 -0.081 3.889 1.00 90.88 174 ALA A CA 1
ATOM 1375 C C . ALA A 1 174 ? -19.302 0.446 5.039 1.00 90.88 174 ALA A C 1
ATOM 1377 O O . ALA A 1 174 ? -20.015 -0.342 5.653 1.00 90.88 174 ALA A O 1
ATOM 1378 N N . LYS A 1 175 ? -19.295 1.761 5.309 1.00 90.25 175 LYS A N 1
ATOM 1379 C CA . LYS A 1 175 ? -20.129 2.400 6.347 1.00 90.25 175 LYS A CA 1
ATOM 1380 C C . LYS A 1 175 ? -21.621 2.466 6.003 1.00 90.25 175 LYS A C 1
ATOM 1382 O O . LYS A 1 175 ? -22.437 2.514 6.914 1.00 90.25 175 LYS A O 1
ATOM 1387 N N . GLU A 1 176 ? -21.974 2.504 4.720 1.00 94.38 176 GLU A N 1
ATOM 1388 C CA . GLU A 1 176 ? -23.373 2.571 4.265 1.00 94.38 176 GLU A CA 1
ATOM 1389 C C . GLU A 1 176 ? -24.061 1.192 4.273 1.00 94.38 176 GLU A C 1
ATOM 1391 O O . GLU A 1 176 ? -25.289 1.110 4.214 1.00 94.38 176 GLU A O 1
ATOM 1396 N N . LEU A 1 177 ? -23.293 0.097 4.353 1.00 93.44 177 LEU A N 1
ATOM 1397 C CA . LEU A 1 177 ? -23.844 -1.256 4.435 1.00 93.44 177 LEU A CA 1
ATOM 1398 C C . LEU A 1 177 ? -24.590 -1.454 5.761 1.00 93.44 177 LEU A C 1
ATOM 1400 O O . LEU A 1 177 ? -24.021 -1.304 6.839 1.00 93.44 177 LEU A O 1
ATOM 1404 N N . GLN A 1 178 ? -25.865 -1.826 5.670 1.00 89.25 178 GLN A N 1
ATOM 1405 C CA . GLN A 1 178 ? -26.703 -2.168 6.818 1.00 89.25 178 GLN A CA 1
ATOM 1406 C C . GLN A 1 178 ? -26.649 -3.685 7.043 1.00 89.25 178 GLN A C 1
ATOM 1408 O O . GLN A 1 178 ? -26.804 -4.445 6.083 1.00 89.25 178 GLN A O 1
ATOM 1413 N N . TRP A 1 179 ? -26.450 -4.108 8.292 1.00 71.12 179 TRP A N 1
ATOM 1414 C CA . TRP A 1 179 ? -26.477 -5.507 8.730 1.00 71.12 179 TRP A CA 1
ATOM 1415 C C . TRP A 1 179 ? -27.345 -5.640 9.977 1.00 71.12 179 TRP A C 1
ATOM 1417 O O . TRP A 1 179 ? -27.221 -4.762 10.861 1.00 71.12 179 TRP A O 1
#

Foldseek 3Di:
DPPDQLVRDDLVNVCVVVVHDSVVCVVVDVDPLCVQQPDDQWAADPQLLVQLLAPDDLDSLLSSLVSIDGDPPPPDPRPLVSNVVSCVRDVVSVVVVVVVVVVVLVSQLVSNVSNCVNPVPSDDDPDDPSVSSVVSSVLLVQLVVCLSPPPVLPDPDRSSVSSVVSSVVSVVVVVPDDD

Nearest PDB structures (foldseek):
  2hku-assembly1_A  TM=4.076E-01  e=1.041E-01  Rhodococcus jostii RHA1